Protein AF-A0A973PBR1-F1 (afdb_monomer_lite)

Foldseek 3Di:
DDWDAPDPQDIDDDDDDDPPDDVVVVLLVVLVVCVVPDDPPDDDAAFWFDDDPDPVCVVVRRVQRVLQRVQCVVPPPPDSHTGLVRNPLLSVLLVCLPPVVLVVLLCLQCVLVVVVCVVPVDDLLVLLVLCVVVVNPLVSSCVVVVHDSVVSVVSVVVVCVSRVDDPVDDVSSVSNNSSSSSVVSHPPPPD

Structure (mmCIF, N/CA/C/O backbone):
data_AF-A0A973PBR1-F1
#
_entry.id   AF-A0A973PBR1-F1
#
loop_
_atom_site.group_PDB
_atom_site.id
_atom_site.type_symbol
_atom_site.label_atom_id
_atom_site.label_alt_id
_atom_site.label_comp_id
_atom_site.label_asym_id
_atom_site.label_entity_id
_atom_site.label_seq_id
_atom_site.pdbx_PDB_ins_code
_atom_site.Cartn_x
_atom_site.Cartn_y
_atom_site.Cartn_z
_atom_site.occupancy
_atom_site.B_iso_or_equiv
_atom_site.auth_seq_id
_atom_site.auth_comp_id
_atom_site.auth_asym_id
_atom_site.auth_atom_id
_atom_site.pdbx_PDB_model_num
ATOM 1 N N . ALA A 1 1 ? 12.100 0.716 -30.548 1.00 84.62 1 ALA A N 1
ATOM 2 C CA . ALA A 1 1 ? 11.356 -0.052 -29.530 1.00 84.62 1 ALA A CA 1
ATOM 3 C C . ALA A 1 1 ? 10.339 -0.935 -30.237 1.00 84.62 1 ALA A C 1
ATOM 5 O O . ALA A 1 1 ? 9.903 -0.556 -31.319 1.00 84.62 1 ALA A O 1
ATOM 6 N N . LEU A 1 2 ? 9.981 -2.077 -29.654 1.00 91.25 2 LEU A N 1
ATOM 7 C CA . LEU A 1 2 ? 8.801 -2.843 -30.059 1.00 91.25 2 LEU A CA 1
ATOM 8 C C . LEU A 1 2 ? 7.644 -2.432 -29.145 1.00 91.25 2 LEU A C 1
ATOM 10 O O . LEU A 1 2 ? 7.839 -2.326 -27.937 1.00 91.25 2 LEU A O 1
ATOM 14 N N . VAL A 1 3 ? 6.479 -2.143 -29.719 1.00 94.31 3 VAL A N 1
ATOM 15 C CA . VAL A 1 3 ? 5.319 -1.601 -28.998 1.00 94.31 3 VAL A CA 1
ATOM 16 C C . VAL A 1 3 ? 4.080 -2.397 -29.382 1.00 94.31 3 VAL A C 1
ATOM 18 O O . VAL A 1 3 ? 3.910 -2.726 -30.555 1.00 94.31 3 VAL A O 1
ATOM 21 N N . GLY A 1 4 ? 3.217 -2.692 -28.415 1.00 93.31 4 GLY A N 1
ATOM 22 C CA . GLY A 1 4 ? 1.945 -3.371 -28.654 1.00 93.31 4 GLY A CA 1
ATOM 23 C C . GLY A 1 4 ? 0.971 -3.182 -27.497 1.00 93.31 4 GLY A C 1
ATOM 24 O O . GLY A 1 4 ? 1.387 -2.857 -26.389 1.00 93.31 4 GLY A O 1
ATOM 25 N N . ALA A 1 5 ? -0.323 -3.370 -27.744 1.00 92.75 5 ALA A N 1
ATOM 26 C CA . ALA A 1 5 ? -1.314 -3.429 -26.672 1.00 92.75 5 ALA A CA 1
ATOM 27 C C . ALA A 1 5 ? -1.179 -4.764 -25.921 1.00 92.75 5 ALA A C 1
ATOM 29 O O . ALA A 1 5 ? -1.041 -5.810 -26.557 1.00 92.75 5 ALA A O 1
ATOM 30 N N . LEU A 1 6 ? -1.196 -4.720 -24.588 1.00 87.88 6 LEU A N 1
ATOM 31 C CA . LEU A 1 6 ? -1.243 -5.917 -23.737 1.00 87.88 6 LEU A CA 1
ATOM 32 C C . LEU A 1 6 ? -2.697 -6.269 -23.402 1.00 87.88 6 LEU A C 1
ATOM 34 O O . LEU A 1 6 ? -3.080 -7.435 -23.439 1.00 87.88 6 LEU A O 1
ATOM 38 N N . ASP A 1 7 ? -3.502 -5.240 -23.139 1.00 88.12 7 ASP A N 1
ATOM 39 C CA . ASP A 1 7 ? -4.940 -5.288 -22.879 1.00 88.12 7 ASP A CA 1
ATOM 40 C C . ASP A 1 7 ? -5.561 -3.905 -23.234 1.00 88.12 7 ASP A C 1
ATOM 42 O O . ASP A 1 7 ? -4.839 -3.044 -23.753 1.00 88.12 7 ASP A O 1
ATOM 46 N N . PRO A 1 8 ? -6.874 -3.662 -23.030 1.00 86.50 8 PRO A N 1
ATOM 47 C CA . PRO A 1 8 ? -7.510 -2.383 -23.373 1.00 86.50 8 PRO A CA 1
ATOM 48 C C . PRO A 1 8 ? -6.929 -1.148 -22.668 1.00 86.50 8 PRO A C 1
ATOM 50 O O . PRO A 1 8 ? -7.023 -0.049 -23.213 1.00 86.50 8 PRO A O 1
ATOM 53 N N . ASP A 1 9 ? -6.321 -1.324 -21.494 1.00 88.56 9 ASP A N 1
ATOM 54 C CA . ASP A 1 9 ? -5.832 -0.244 -20.635 1.00 88.56 9 ASP A CA 1
ATOM 55 C C . ASP A 1 9 ? -4.293 -0.174 -20.591 1.00 88.56 9 ASP A C 1
ATOM 57 O O . ASP A 1 9 ? -3.726 0.744 -19.987 1.00 88.56 9 ASP A O 1
ATOM 61 N N . ARG A 1 10 ? -3.588 -1.124 -21.227 1.00 91.38 10 ARG A N 1
ATOM 62 C CA . ARG A 1 10 ? -2.124 -1.246 -21.157 1.00 91.38 10 ARG A CA 1
ATOM 63 C C . ARG A 1 10 ? -1.448 -1.336 -22.517 1.00 91.38 10 ARG A C 1
ATOM 65 O O . ARG A 1 10 ? -1.770 -2.167 -23.366 1.00 91.38 10 ARG A O 1
ATOM 72 N N . ILE A 1 11 ? -0.386 -0.546 -22.662 1.00 93.69 11 ILE A N 1
ATOM 73 C CA . ILE A 1 11 ? 0.548 -0.605 -23.787 1.00 93.69 11 ILE A CA 1
ATOM 74 C C . ILE A 1 11 ? 1.891 -1.127 -23.279 1.00 93.69 11 ILE A C 1
ATOM 76 O O . ILE A 1 11 ? 2.490 -0.569 -22.361 1.00 93.69 11 ILE A O 1
ATOM 80 N N . GLY A 1 12 ? 2.376 -2.187 -23.910 1.00 94.75 12 GLY A N 1
ATOM 81 C CA . GLY A 1 12 ? 3.690 -2.762 -23.692 1.00 94.75 12 GLY A CA 1
ATOM 82 C C . GLY A 1 12 ? 4.741 -2.118 -24.589 1.00 94.75 12 GLY A C 1
ATOM 83 O O . GLY A 1 12 ? 4.525 -1.951 -25.790 1.00 94.75 12 GLY A O 1
ATOM 84 N N . VAL A 1 13 ? 5.903 -1.792 -24.017 1.00 95.31 13 VAL A N 1
ATOM 85 C CA . VAL A 1 13 ? 7.052 -1.233 -24.744 1.00 95.31 13 VAL A CA 1
ATOM 86 C C . VAL A 1 13 ? 8.307 -2.026 -24.395 1.00 95.31 13 VAL A C 1
ATOM 88 O O . VAL A 1 13 ? 8.780 -1.988 -23.264 1.00 95.31 13 VAL A O 1
ATOM 91 N N . LEU A 1 14 ? 8.888 -2.708 -25.381 1.00 94.38 14 LEU A N 1
ATOM 92 C CA . LEU A 1 14 ? 10.217 -3.304 -25.283 1.00 94.38 14 LEU A CA 1
ATOM 93 C C . LEU A 1 14 ? 11.246 -2.334 -25.871 1.00 94.38 14 LEU A C 1
ATOM 95 O O . LEU A 1 14 ? 11.318 -2.119 -27.089 1.00 94.38 14 LEU A O 1
ATOM 99 N N . LEU A 1 15 ? 12.047 -1.738 -24.992 1.00 92.12 15 LEU A N 1
ATOM 100 C CA . LEU A 1 15 ? 13.061 -0.759 -25.356 1.00 92.12 15 LEU A CA 1
ATOM 101 C C . LEU A 1 15 ? 14.450 -1.419 -25.389 1.00 92.12 15 LEU A C 1
ATOM 103 O O . LEU A 1 15 ? 14.938 -1.834 -24.340 1.00 92.12 15 LEU A O 1
ATOM 107 N N . PRO A 1 16 ? 15.114 -1.514 -26.557 1.00 90.62 16 PRO A N 1
ATOM 108 C CA . PRO A 1 16 ? 16.514 -1.910 -26.590 1.00 90.62 16 PRO A CA 1
ATOM 109 C C . PRO A 1 16 ? 17.371 -0.811 -25.955 1.00 90.62 16 PRO A C 1
ATOM 111 O O . PRO A 1 16 ? 17.224 0.367 -26.288 1.00 90.62 16 PRO A O 1
ATOM 114 N N . LEU A 1 17 ? 18.277 -1.201 -25.060 1.00 88.62 17 LEU A N 1
ATOM 115 C CA . LEU A 1 17 ? 19.221 -0.291 -24.422 1.00 88.62 17 LEU A CA 1
ATOM 116 C C . LEU A 1 17 ? 20.602 -0.438 -25.072 1.00 88.62 17 LEU A C 1
ATOM 118 O O . LEU A 1 17 ? 21.075 -1.563 -25.252 1.00 88.62 17 LEU A O 1
ATOM 122 N N . PRO A 1 18 ? 21.276 0.669 -25.428 1.00 81.88 18 PRO A N 1
ATOM 123 C CA . PRO A 1 18 ? 22.674 0.615 -25.825 1.00 81.88 18 PRO A CA 1
ATOM 124 C C . PRO A 1 18 ? 23.537 0.018 -24.696 1.00 81.88 18 PRO A C 1
ATOM 126 O O . PRO A 1 18 ? 23.293 0.337 -23.533 1.00 81.88 18 PRO A O 1
ATOM 129 N N . PRO A 1 19 ? 24.609 -0.742 -24.999 1.00 72.69 19 PRO A N 1
ATOM 130 C CA . PRO A 1 19 ? 25.426 -1.441 -23.992 1.00 72.69 19 PRO A CA 1
ATOM 131 C C . PRO A 1 19 ? 26.048 -0.549 -22.904 1.00 72.69 19 PRO A C 1
ATOM 133 O O . PRO A 1 19 ? 26.534 -1.045 -21.895 1.00 72.69 19 PRO A O 1
ATOM 136 N N . ARG A 1 20 ? 26.097 0.769 -23.130 1.00 72.50 20 ARG A N 1
ATOM 137 C CA . ARG A 1 20 ? 26.706 1.764 -22.232 1.00 72.50 20 ARG A CA 1
ATOM 138 C C . ARG A 1 20 ? 25.689 2.707 -21.591 1.00 72.50 20 ARG A C 1
ATOM 140 O O . ARG A 1 20 ? 26.078 3.614 -20.860 1.00 72.50 20 ARG A O 1
ATOM 147 N N . THR A 1 21 ? 24.406 2.533 -21.885 1.00 75.44 21 THR A N 1
ATOM 148 C CA . THR A 1 21 ? 23.340 3.391 -21.377 1.00 75.44 21 THR A CA 1
ATOM 149 C C . THR A 1 21 ? 22.600 2.637 -20.287 1.00 75.44 21 THR A C 1
ATOM 151 O O . THR A 1 21 ? 21.979 1.609 -20.545 1.00 75.44 21 THR A O 1
ATOM 154 N N . GLY A 1 22 ? 22.656 3.154 -19.059 1.00 81.81 22 GLY A N 1
ATOM 155 C CA . GLY A 1 22 ? 21.795 2.660 -17.989 1.00 81.81 22 GLY A CA 1
ATOM 156 C C . GLY A 1 22 ? 20.319 2.821 -18.363 1.00 81.81 22 GLY A C 1
ATOM 157 O O . GLY A 1 22 ? 19.956 3.702 -19.142 1.00 81.81 22 GLY A O 1
ATOM 158 N N . ALA A 1 23 ? 19.447 1.989 -17.797 1.00 88.12 23 ALA A N 1
ATOM 159 C CA . ALA A 1 23 ? 18.014 2.072 -18.077 1.00 88.12 23 ALA A CA 1
ATOM 160 C C . ALA A 1 23 ? 17.396 3.413 -17.662 1.00 88.12 23 ALA A C 1
ATOM 162 O O . ALA A 1 23 ? 16.472 3.887 -18.313 1.00 88.12 23 ALA A O 1
ATOM 163 N N . GLU A 1 24 ? 17.911 4.041 -16.604 1.00 90.31 24 GLU A N 1
ATOM 164 C CA . GLU A 1 24 ? 17.314 5.244 -16.018 1.00 90.31 24 GLU A CA 1
ATOM 165 C C . GLU A 1 24 ? 17.255 6.431 -16.995 1.00 90.31 24 GLU A C 1
ATOM 167 O O . GLU A 1 24 ? 16.150 6.926 -17.209 1.00 90.31 24 GLU A O 1
ATOM 172 N N . PRO A 1 25 ? 18.347 6.860 -17.669 1.00 91.62 25 PRO A N 1
ATOM 173 C CA . PRO A 1 25 ? 18.263 7.901 -18.697 1.00 91.62 25 PRO A CA 1
ATOM 174 C C . PRO A 1 25 ? 17.260 7.596 -19.814 1.00 91.62 25 PRO A C 1
ATOM 176 O O . PRO A 1 25 ? 16.535 8.487 -20.251 1.00 91.62 25 PRO A O 1
ATOM 179 N N . ALA A 1 26 ? 17.198 6.341 -20.267 1.00 92.00 26 ALA A N 1
ATOM 180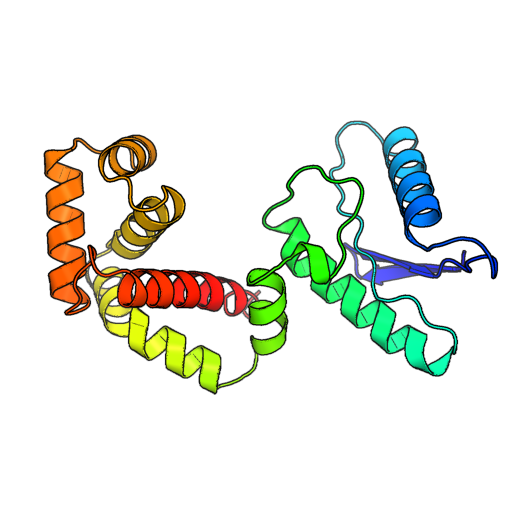 C CA . ALA A 1 26 ? 16.304 5.934 -21.346 1.00 92.00 26 ALA A CA 1
ATOM 181 C C . ALA A 1 26 ? 14.827 5.974 -20.914 1.00 92.00 26 ALA A C 1
ATOM 183 O O . ALA A 1 26 ? 13.976 6.457 -21.659 1.00 92.00 26 ALA A O 1
ATOM 184 N N . LEU A 1 27 ? 14.531 5.519 -19.693 1.00 93.06 27 LEU A N 1
ATOM 185 C CA . LEU A 1 27 ? 13.195 5.572 -19.100 1.00 93.06 27 LEU A CA 1
ATOM 186 C C . LEU A 1 27 ? 12.754 7.010 -18.810 1.00 93.06 27 LEU A C 1
ATOM 188 O O . LEU A 1 27 ? 11.609 7.354 -19.091 1.00 93.06 27 LEU A O 1
ATOM 192 N N . THR A 1 28 ? 13.651 7.861 -18.302 1.00 92.44 28 THR A N 1
ATOM 193 C CA . THR A 1 28 ? 13.372 9.289 -18.084 1.00 92.44 28 THR A CA 1
ATOM 194 C C . THR A 1 28 ? 13.032 9.982 -19.399 1.00 92.44 28 THR A C 1
ATOM 196 O O . THR A 1 28 ? 11.980 10.611 -19.499 1.00 92.44 28 THR A O 1
ATOM 199 N N . ALA A 1 29 ? 13.862 9.803 -20.431 1.00 91.75 29 ALA A N 1
ATOM 200 C CA . ALA A 1 29 ? 13.625 10.400 -21.742 1.00 91.75 29 ALA A CA 1
ATOM 201 C C . ALA A 1 29 ? 12.309 9.909 -22.371 1.00 91.75 29 ALA A C 1
ATOM 203 O O . ALA A 1 29 ? 11.559 10.704 -22.938 1.00 91.75 29 ALA A O 1
ATOM 204 N N . LEU A 1 30 ? 11.990 8.615 -22.232 1.00 91.81 30 LEU A N 1
ATOM 205 C CA . LEU A 1 30 ? 10.710 8.064 -22.680 1.00 91.81 30 LEU A CA 1
ATOM 206 C C . LEU A 1 30 ? 9.531 8.694 -21.925 1.00 91.81 30 LEU A C 1
ATOM 208 O O . LEU A 1 30 ? 8.566 9.122 -22.553 1.00 91.81 30 LEU A O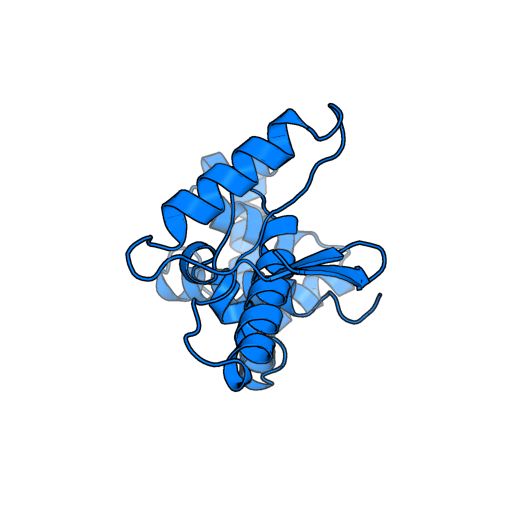 1
ATOM 212 N N . ALA A 1 31 ? 9.606 8.778 -20.595 1.00 91.81 31 ALA A N 1
ATOM 213 C CA . ALA A 1 31 ? 8.553 9.360 -19.768 1.00 91.81 31 ALA A CA 1
ATOM 214 C C . ALA A 1 31 ? 8.279 10.827 -20.130 1.00 91.81 31 ALA A C 1
ATOM 216 O O . ALA A 1 31 ? 7.124 11.232 -20.262 1.00 91.81 31 A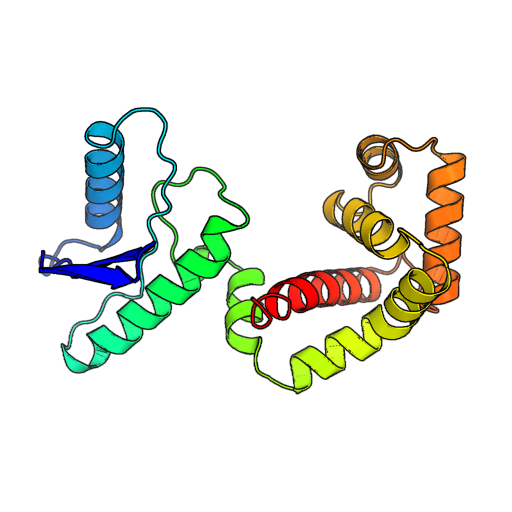LA A O 1
ATOM 217 N N . GLU A 1 32 ? 9.332 11.626 -20.306 1.00 90.38 32 GLU A N 1
ATOM 218 C CA . GLU A 1 32 ? 9.236 13.036 -20.695 1.00 90.38 32 GLU A CA 1
ATOM 219 C C . GLU A 1 32 ? 8.682 13.199 -22.114 1.00 90.38 32 GLU A C 1
ATOM 221 O O . GLU A 1 32 ? 7.766 13.996 -22.338 1.00 90.38 32 GLU A O 1
ATOM 226 N N . GLY A 1 33 ? 9.166 12.392 -23.063 1.00 90.81 33 GLY A N 1
ATOM 227 C CA . GLY A 1 33 ? 8.642 12.354 -24.428 1.00 90.81 33 GLY A CA 1
ATOM 228 C C . GLY A 1 33 ? 7.146 12.036 -24.465 1.00 90.81 33 GLY A C 1
ATOM 229 O O . GLY A 1 33 ? 6.376 12.754 -25.098 1.00 90.81 33 GLY A O 1
ATOM 230 N N . LEU A 1 34 ? 6.701 11.026 -23.712 1.00 89.31 34 LEU A N 1
ATOM 231 C CA . LEU A 1 34 ? 5.282 10.674 -23.623 1.00 89.31 34 LEU A CA 1
ATOM 232 C C . LEU A 1 34 ? 4.456 11.790 -22.976 1.00 89.31 34 LEU A C 1
ATOM 234 O O . LEU A 1 34 ? 3.402 12.144 -23.493 1.00 89.31 34 LEU A O 1
ATOM 238 N N . ARG A 1 35 ? 4.940 12.400 -21.888 1.00 86.19 35 ARG A N 1
ATOM 239 C CA . ARG A 1 35 ? 4.241 13.507 -21.210 1.00 86.19 35 ARG A CA 1
ATOM 240 C C . ARG A 1 35 ? 4.053 14.735 -22.099 1.00 86.19 35 ARG A C 1
ATOM 242 O O . ARG A 1 35 ? 3.050 15.425 -21.955 1.00 86.19 35 ARG A O 1
ATOM 249 N N . THR A 1 36 ? 5.010 15.030 -22.978 1.00 85.38 36 THR A N 1
ATOM 250 C CA . THR A 1 36 ? 4.918 16.180 -23.894 1.00 85.38 36 THR A CA 1
ATOM 251 C C . THR A 1 36 ? 3.997 15.920 -25.083 1.00 85.38 36 THR A C 1
ATOM 253 O O . THR A 1 36 ? 3.348 16.852 -25.555 1.00 85.38 36 THR A O 1
ATOM 256 N N . GLN A 1 37 ? 3.922 14.674 -25.560 1.00 82.50 37 GLN A N 1
ATOM 257 C CA . GLN A 1 37 ? 3.111 14.298 -26.722 1.00 82.50 37 GLN A CA 1
ATOM 258 C C . GLN A 1 37 ? 1.660 13.949 -26.374 1.00 82.50 37 GLN A C 1
ATOM 260 O O . GLN A 1 37 ? 0.771 14.147 -27.205 1.00 82.50 37 GLN A O 1
ATOM 265 N N . TRP A 1 38 ? 1.397 13.427 -25.174 1.00 80.56 38 TRP A N 1
ATOM 266 C CA . TRP A 1 38 ? 0.047 13.036 -24.781 1.00 80.56 38 TRP A CA 1
ATOM 267 C C . TRP A 1 38 ? -0.817 14.257 -24.452 1.00 80.56 38 TRP A C 1
ATOM 269 O O . TRP A 1 38 ? -0.370 15.197 -23.791 1.00 80.56 38 TRP A O 1
ATOM 279 N N . GLN A 1 39 ? -2.073 14.255 -24.916 1.00 68.31 39 GLN A N 1
ATOM 280 C CA . GLN A 1 39 ? -2.986 15.376 -24.690 1.00 68.31 39 GLN A CA 1
ATOM 281 C C . GLN A 1 39 ? -3.145 15.682 -23.197 1.00 68.31 39 GLN A C 1
ATOM 283 O O . GLN A 1 39 ? -3.274 14.780 -22.364 1.00 68.31 39 GLN A O 1
ATOM 288 N N . ARG A 1 40 ? -3.205 16.979 -22.871 1.00 64.75 40 ARG A N 1
ATOM 289 C CA . ARG A 1 40 ? -3.549 17.462 -21.530 1.00 64.75 40 ARG A CA 1
ATOM 290 C C . ARG A 1 40 ? -4.875 16.828 -21.094 1.00 64.75 40 ARG A C 1
ATOM 292 O O . ARG A 1 40 ? -5.907 17.121 -21.685 1.00 64.75 40 ARG A O 1
ATOM 299 N N . GLY A 1 41 ? -4.835 15.987 -20.060 1.00 63.06 41 GLY A N 1
ATOM 300 C CA . GLY A 1 41 ? -6.030 15.414 -19.427 1.00 63.06 41 GLY A CA 1
ATOM 301 C C . GLY A 1 41 ? -6.063 13.888 -19.321 1.00 63.06 41 GLY A C 1
ATOM 302 O O . GLY A 1 41 ? -6.840 13.380 -18.518 1.00 63.06 41 GLY A O 1
ATOM 303 N N . VAL A 1 42 ? -5.214 13.152 -20.046 1.00 72.88 42 VAL A N 1
ATOM 304 C CA . VAL A 1 42 ? -5.111 11.690 -19.881 1.00 72.88 42 VAL A CA 1
ATOM 305 C C . VAL A 1 42 ? -3.961 11.370 -18.931 1.00 72.88 42 VAL A C 1
ATOM 307 O O . VAL A 1 42 ? -2.793 11.582 -19.253 1.00 72.88 42 VAL A O 1
ATOM 310 N N . ALA A 1 43 ? -4.296 10.886 -17.736 1.00 81.44 43 ALA A N 1
ATOM 311 C CA . ALA A 1 43 ? -3.308 10.425 -16.771 1.00 81.44 43 ALA A CA 1
ATOM 312 C C . ALA A 1 43 ? -2.839 9.014 -17.142 1.00 81.44 43 ALA A C 1
ATOM 314 O O . ALA A 1 43 ? -3.658 8.122 -17.348 1.00 81.44 43 ALA A O 1
ATOM 315 N N . PHE A 1 44 ? -1.525 8.808 -17.189 1.00 88.81 44 PHE A N 1
ATOM 316 C CA . PHE A 1 44 ? -0.923 7.492 -17.374 1.00 88.81 44 PHE A CA 1
ATOM 317 C C . PHE A 1 44 ? 0.154 7.239 -16.320 1.00 88.81 44 PHE A C 1
ATOM 319 O O . PHE A 1 44 ? 0.723 8.168 -15.739 1.00 88.81 44 PHE A O 1
ATOM 326 N N . VAL A 1 45 ? 0.448 5.962 -16.104 1.00 92.25 45 VAL A N 1
ATOM 327 C CA . VAL A 1 45 ? 1.579 5.496 -15.305 1.00 92.25 45 VAL A CA 1
ATOM 328 C C . VAL A 1 45 ? 2.525 4.751 -16.231 1.00 92.25 45 VAL A C 1
ATOM 330 O O . VAL A 1 45 ? 2.100 3.864 -16.965 1.00 92.25 45 VAL A O 1
ATOM 333 N N . LEU A 1 46 ? 3.809 5.103 -16.192 1.00 94.94 46 LEU A N 1
ATOM 334 C CA . LEU A 1 46 ? 4.855 4.331 -16.851 1.00 94.94 46 LEU A CA 1
ATOM 335 C C . LEU A 1 46 ? 5.493 3.400 -15.820 1.00 94.94 46 LEU A C 1
ATOM 337 O O . LEU A 1 46 ? 6.051 3.869 -14.829 1.00 94.94 46 LEU A O 1
ATOM 341 N N . ALA A 1 47 ? 5.411 2.096 -16.046 1.00 95.62 47 ALA A N 1
ATOM 342 C CA . ALA A 1 47 ? 6.034 1.084 -15.207 1.00 95.62 47 ALA A CA 1
ATOM 343 C C . ALA A 1 47 ? 7.103 0.332 -16.000 1.00 95.62 47 ALA A C 1
ATOM 345 O O . ALA A 1 47 ? 6.917 0.041 -17.181 1.00 95.62 47 ALA A O 1
ATOM 346 N N . ALA A 1 48 ? 8.225 0.034 -15.355 1.00 95.88 48 ALA A N 1
ATOM 347 C CA . ALA A 1 48 ? 9.356 -0.641 -15.966 1.00 95.88 48 ALA A CA 1
ATOM 348 C C . ALA A 1 48 ? 9.782 -1.843 -15.123 1.00 95.88 48 ALA A C 1
ATOM 350 O O . ALA A 1 48 ? 9.936 -1.742 -13.904 1.00 95.88 48 ALA A O 1
ATOM 351 N N . GLY A 1 49 ? 9.991 -2.968 -15.802 1.00 94.19 49 GLY A N 1
ATOM 352 C CA . GLY A 1 49 ? 10.605 -4.153 -15.226 1.00 94.19 49 GLY A CA 1
ATOM 353 C C . GLY A 1 49 ? 12.129 -4.091 -15.273 1.00 94.19 49 GLY A C 1
ATOM 354 O O . GLY A 1 49 ? 12.731 -3.157 -15.814 1.00 94.19 49 GLY A O 1
ATOM 355 N N . SER A 1 50 ? 12.755 -5.121 -14.713 1.00 92.56 50 SER A N 1
ATOM 356 C CA . SER A 1 50 ? 14.206 -5.282 -14.689 1.00 92.56 50 SER A CA 1
ATOM 357 C C . SER A 1 50 ? 14.833 -5.291 -16.088 1.00 92.56 50 SER A C 1
ATOM 359 O O . SER A 1 50 ? 14.265 -5.822 -17.046 1.00 92.56 50 SER A O 1
ATOM 361 N N . VAL A 1 51 ? 16.045 -4.739 -16.199 1.00 93.56 51 VAL A N 1
ATOM 362 C CA . VAL A 1 51 ? 16.867 -4.857 -17.412 1.00 93.56 51 VAL A CA 1
ATOM 363 C C . VAL A 1 51 ? 17.257 -6.315 -17.607 1.00 93.56 51 VAL A C 1
ATOM 365 O O . VAL A 1 51 ? 17.652 -6.986 -16.656 1.00 93.56 51 VAL A O 1
ATOM 368 N N . VAL A 1 52 ? 17.155 -6.792 -18.844 1.00 93.38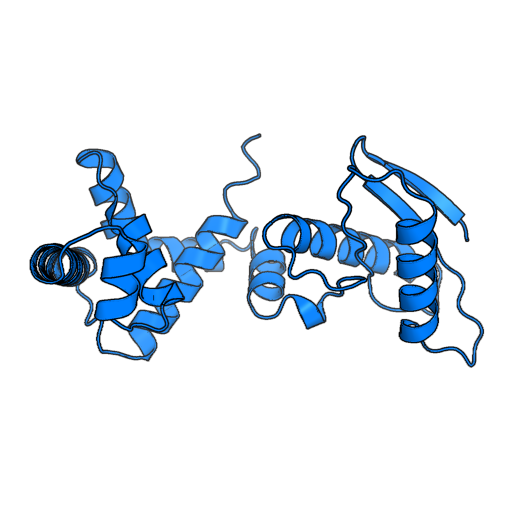 52 VAL A N 1
ATOM 369 C CA . VAL A 1 52 ? 17.484 -8.169 -19.210 1.00 93.38 52 VAL A CA 1
ATOM 370 C C . VAL A 1 52 ? 18.428 -8.200 -20.405 1.00 93.38 52 VAL A C 1
ATOM 372 O O . VAL A 1 52 ? 18.293 -7.405 -21.332 1.00 93.38 52 VAL A O 1
ATOM 375 N N . GLU A 1 53 ? 19.371 -9.140 -20.391 1.00 92.25 53 GLU A N 1
ATOM 376 C CA . GLU A 1 53 ? 20.372 -9.323 -21.457 1.00 92.25 53 GLU A CA 1
ATOM 377 C C . GLU A 1 53 ? 19.993 -10.444 -22.439 1.00 92.25 53 GLU A C 1
ATOM 379 O O . GLU A 1 53 ? 20.663 -10.664 -23.446 1.00 92.25 53 GLU A O 1
ATOM 384 N N . SER A 1 54 ? 18.901 -11.161 -22.162 1.00 91.69 54 SER A N 1
ATOM 385 C CA . SER A 1 54 ? 18.445 -12.314 -22.933 1.00 91.69 54 SER A CA 1
ATOM 386 C C . SER A 1 54 ? 16.962 -12.207 -23.257 1.00 91.69 54 SER A C 1
ATOM 388 O O . SER A 1 54 ? 16.137 -11.852 -22.414 1.00 91.69 54 SER A O 1
ATOM 390 N N . ILE A 1 55 ? 16.600 -12.609 -24.478 1.00 91.25 55 ILE A N 1
ATOM 391 C CA . ILE A 1 55 ? 15.204 -12.651 -24.929 1.00 91.25 55 ILE A CA 1
ATOM 392 C C . ILE A 1 55 ? 14.331 -13.573 -24.063 1.00 91.25 55 ILE A C 1
ATOM 394 O O . ILE A 1 55 ? 13.132 -13.348 -23.930 1.00 91.25 55 ILE A O 1
ATOM 398 N N . LYS A 1 56 ? 14.935 -14.586 -23.427 1.00 94.31 56 LYS A N 1
ATOM 399 C CA . LYS A 1 56 ? 14.236 -15.532 -22.543 1.00 94.31 56 LYS A CA 1
ATOM 400 C C . LYS A 1 56 ? 13.679 -14.851 -21.290 1.00 94.31 56 LYS A C 1
ATOM 402 O O . LYS A 1 56 ? 12.643 -15.267 -20.780 1.00 94.31 56 LYS A O 1
ATOM 407 N N . ASP A 1 57 ? 14.331 -13.782 -20.838 1.00 94.19 57 ASP A N 1
ATOM 408 C CA . ASP A 1 57 ? 13.964 -13.056 -19.622 1.00 94.19 57 ASP A CA 1
ATOM 409 C C . ASP A 1 57 ? 13.013 -11.881 -19.898 1.00 94.19 57 ASP A C 1
ATOM 411 O O . ASP A 1 57 ? 12.447 -11.310 -18.966 1.00 94.19 57 ASP A O 1
ATOM 415 N N . VAL A 1 58 ? 12.761 -11.549 -21.172 1.00 93.00 58 VAL A N 1
ATOM 416 C CA . VAL A 1 58 ? 11.843 -10.465 -21.567 1.00 93.00 58 VAL A CA 1
ATOM 417 C C . VAL A 1 58 ? 10.454 -10.682 -20.980 1.00 93.00 58 VAL A C 1
ATOM 419 O O . VAL A 1 58 ? 9.887 -9.756 -20.410 1.00 93.00 58 VAL A O 1
ATOM 422 N N . ARG A 1 59 ? 9.926 -11.913 -21.034 1.00 92.38 59 ARG A N 1
ATOM 423 C CA . ARG A 1 59 ? 8.618 -12.230 -20.441 1.00 92.38 59 ARG A CA 1
ATOM 424 C C . ARG A 1 59 ? 8.586 -11.921 -18.943 1.00 92.38 59 ARG A C 1
ATOM 426 O O . ARG A 1 59 ? 7.607 -11.368 -18.460 1.00 92.38 59 ARG A O 1
ATOM 433 N N . ARG A 1 60 ? 9.651 -12.261 -18.209 1.00 91.69 60 ARG A N 1
ATOM 434 C CA . ARG A 1 60 ? 9.758 -11.975 -16.772 1.00 91.69 60 ARG A CA 1
ATOM 435 C C . ARG A 1 60 ? 9.783 -10.467 -16.511 1.00 91.69 60 ARG A C 1
ATOM 437 O O . ARG A 1 60 ? 9.067 -10.011 -15.630 1.00 91.69 60 ARG A O 1
ATOM 444 N N . SER A 1 61 ? 10.566 -9.713 -17.282 1.00 93.62 61 SER A N 1
ATOM 445 C CA . SER A 1 61 ? 10.631 -8.249 -17.171 1.00 93.62 61 SER A CA 1
ATOM 446 C C . SER A 1 61 ? 9.279 -7.586 -17.471 1.00 93.62 61 SER A C 1
ATOM 448 O O . SER A 1 61 ? 8.859 -6.690 -16.745 1.00 93.62 61 SER A O 1
ATOM 450 N N . PHE A 1 62 ? 8.538 -8.077 -18.469 1.00 93.06 62 PHE A N 1
ATOM 451 C CA . PHE A 1 62 ? 7.181 -7.600 -18.759 1.00 93.06 62 PHE A CA 1
ATOM 452 C C . PHE A 1 62 ? 6.201 -7.868 -17.617 1.00 93.06 62 PHE A C 1
ATOM 454 O O . PHE A 1 62 ? 5.515 -6.946 -17.186 1.00 93.06 62 PHE A O 1
ATOM 461 N N . LEU A 1 63 ? 6.183 -9.092 -17.078 1.00 90.06 63 LEU A N 1
ATOM 462 C CA . LEU A 1 63 ? 5.339 -9.421 -15.925 1.00 90.06 63 LEU A CA 1
ATOM 463 C C . LEU A 1 63 ? 5.675 -8.546 -14.709 1.00 90.06 63 LEU A C 1
ATOM 465 O O . LEU A 1 63 ? 4.774 -8.106 -14.002 1.00 90.06 63 LEU A O 1
ATOM 469 N N . GLU A 1 64 ? 6.956 -8.250 -14.480 1.00 90.62 64 GLU A N 1
ATOM 470 C CA . GLU A 1 64 ? 7.379 -7.314 -13.435 1.00 90.62 64 GLU A CA 1
ATOM 471 C C . GLU A 1 64 ? 6.867 -5.889 -13.707 1.00 90.62 64 GLU A C 1
ATOM 473 O O . GLU A 1 64 ? 6.341 -5.248 -12.802 1.00 90.62 64 GLU A O 1
ATOM 478 N N . ALA A 1 65 ? 6.957 -5.394 -14.946 1.00 94.25 65 ALA A N 1
ATOM 479 C CA . ALA A 1 65 ? 6.430 -4.080 -15.321 1.00 94.25 65 ALA A CA 1
ATOM 480 C C . ALA A 1 65 ? 4.907 -3.984 -15.116 1.00 94.25 65 ALA A C 1
ATOM 482 O O . ALA A 1 65 ? 4.416 -2.978 -14.606 1.00 94.25 65 ALA A O 1
ATOM 483 N N . GLU A 1 66 ? 4.163 -5.035 -15.462 1.00 91.56 66 GLU A N 1
ATOM 484 C CA . GLU A 1 66 ? 2.717 -5.127 -15.236 1.00 91.56 66 GLU A CA 1
ATOM 485 C C . GLU A 1 66 ? 2.371 -5.086 -13.743 1.00 91.56 66 GLU A C 1
ATOM 487 O O . GLU A 1 66 ? 1.545 -4.275 -13.322 1.00 91.56 66 GLU A O 1
ATOM 492 N N . GLN A 1 67 ? 3.069 -5.880 -12.926 1.00 87.19 67 GLN A N 1
ATOM 493 C CA . GLN A 1 67 ? 2.930 -5.857 -11.466 1.00 87.19 67 GLN A CA 1
ATOM 494 C C . GLN A 1 67 ? 3.234 -4.470 -10.894 1.00 87.19 67 GLN A C 1
ATOM 496 O O . GLN A 1 67 ? 2.553 -3.984 -9.988 1.00 87.19 67 GLN A O 1
ATOM 501 N N . VAL A 1 68 ? 4.258 -3.805 -11.433 1.00 93.00 68 VAL A N 1
ATOM 502 C CA . VAL A 1 68 ? 4.623 -2.462 -10.999 1.00 93.00 68 VAL A CA 1
ATOM 503 C C . VAL A 1 68 ? 3.533 -1.451 -11.348 1.00 93.00 68 VAL A C 1
ATOM 505 O O . VAL A 1 68 ? 3.180 -0.623 -10.503 1.00 93.00 68 VAL A O 1
ATOM 508 N N . ALA A 1 69 ? 2.963 -1.541 -12.553 1.00 92.38 69 ALA A N 1
ATOM 509 C CA . ALA A 1 69 ? 1.839 -0.711 -12.968 1.00 92.38 69 ALA A CA 1
ATOM 510 C C . ALA A 1 69 ? 0.644 -0.903 -12.024 1.00 92.38 69 ALA A C 1
ATOM 512 O O . ALA A 1 69 ? 0.120 0.078 -11.499 1.00 92.38 69 ALA A O 1
ATOM 513 N N . ASP A 1 70 ? 0.278 -2.152 -11.723 1.00 87.62 70 ASP A N 1
ATOM 514 C CA . ASP A 1 70 ? -0.867 -2.499 -10.872 1.00 87.62 70 ASP A CA 1
ATOM 515 C C . ASP A 1 70 ? -0.843 -1.867 -9.479 1.00 87.62 70 ASP A C 1
ATOM 517 O O . ASP A 1 70 ? -1.895 -1.545 -8.902 1.00 87.62 70 ASP A O 1
ATOM 521 N N . VAL A 1 71 ? 0.355 -1.687 -8.927 1.00 88.62 71 VAL A N 1
ATOM 522 C CA . VAL A 1 71 ? 0.557 -0.999 -7.651 1.00 88.62 71 VAL A CA 1
ATOM 523 C C . VAL A 1 71 ? 0.605 0.516 -7.855 1.00 88.62 71 VAL A C 1
ATOM 525 O O . VAL A 1 71 ? -0.073 1.250 -7.134 1.00 88.62 71 VAL A O 1
ATOM 528 N N . ALA A 1 72 ? 1.363 0.995 -8.842 1.00 91.19 72 ALA A N 1
ATOM 529 C CA . ALA A 1 72 ? 1.602 2.417 -9.068 1.00 91.19 72 ALA A CA 1
ATOM 530 C C . ALA A 1 72 ? 0.334 3.204 -9.448 1.00 91.19 72 ALA A C 1
ATOM 532 O O . ALA A 1 72 ? 0.162 4.332 -8.987 1.00 91.19 72 ALA A O 1
ATOM 533 N N . VAL A 1 73 ? -0.603 2.614 -10.205 1.00 89.38 73 VAL A N 1
ATOM 534 C CA . VAL A 1 73 ? -1.856 3.300 -10.595 1.00 89.38 73 VAL A CA 1
ATOM 535 C C . VAL A 1 73 ? -2.735 3.625 -9.377 1.00 89.38 73 VAL A C 1
ATOM 537 O O . VAL A 1 73 ? -3.555 4.539 -9.419 1.00 89.38 73 VAL A O 1
ATOM 540 N N . ARG A 1 74 ? -2.568 2.910 -8.257 1.00 83.06 74 ARG A N 1
ATOM 541 C CA . ARG A 1 74 ? -3.381 3.111 -7.043 1.00 83.06 74 ARG A CA 1
ATOM 542 C C . ARG A 1 74 ? -2.927 4.302 -6.212 1.00 83.06 74 ARG A C 1
ATOM 544 O O . ARG A 1 74 ? -3.739 4.898 -5.510 1.00 83.06 74 ARG A O 1
ATOM 551 N N . GLN A 1 75 ? -1.637 4.608 -6.249 1.00 80.00 75 GLN A N 1
ATOM 552 C CA . GLN A 1 75 ? -1.052 5.678 -5.455 1.00 80.00 75 GLN A CA 1
ATOM 553 C C . GLN A 1 75 ? 0.070 6.350 -6.246 1.00 80.00 75 GLN A C 1
ATOM 555 O O . GLN A 1 75 ? 1.243 6.211 -5.894 1.00 80.00 75 GLN A O 1
ATOM 560 N N . PRO A 1 76 ? -0.280 7.061 -7.330 1.00 83.69 76 PRO A N 1
ATOM 561 C CA . PRO A 1 76 ? 0.716 7.790 -8.081 1.00 83.69 76 PRO A CA 1
ATOM 562 C C . PRO A 1 76 ? 1.291 8.910 -7.207 1.00 83.69 76 PRO A C 1
ATOM 564 O O . PRO A 1 76 ? 0.551 9.688 -6.608 1.00 83.69 76 PRO A O 1
ATOM 567 N N . ASP A 1 77 ? 2.614 9.011 -7.156 1.00 85.44 77 ASP A N 1
ATOM 568 C CA . ASP A 1 77 ? 3.352 10.061 -6.442 1.00 85.44 77 ASP A CA 1
ATOM 569 C C . ASP A 1 77 ? 4.003 11.079 -7.397 1.00 85.44 77 ASP A C 1
ATOM 571 O O . ASP A 1 77 ? 4.826 11.899 -6.997 1.00 85.44 77 ASP A O 1
ATOM 575 N N . GLY A 1 78 ? 3.608 11.045 -8.674 1.00 85.81 78 GLY A N 1
ATOM 576 C CA . GLY A 1 78 ? 4.016 12.009 -9.700 1.00 85.81 78 GLY A CA 1
ATOM 577 C C . GLY A 1 78 ? 5.357 11.714 -10.376 1.00 85.81 78 GLY A C 1
ATOM 578 O O . GLY A 1 78 ? 5.728 12.416 -11.327 1.00 85.81 78 GLY A O 1
ATOM 579 N N . ARG A 1 79 ? 6.074 10.663 -9.960 1.00 91.50 79 ARG A N 1
ATOM 580 C CA . ARG A 1 79 ? 7.344 10.285 -10.593 1.00 91.50 79 ARG A CA 1
ATOM 581 C C . ARG A 1 79 ? 7.183 9.975 -12.093 1.00 91.50 79 ARG A C 1
ATOM 583 O O . ARG A 1 79 ? 6.097 9.583 -12.529 1.00 91.50 79 ARG A O 1
ATOM 590 N N . PRO A 1 80 ? 8.241 10.166 -12.903 1.00 92.06 80 PRO A N 1
ATOM 591 C CA . PRO A 1 80 ? 8.200 9.918 -14.347 1.00 92.06 80 PRO A CA 1
ATOM 592 C C . PRO A 1 80 ? 7.885 8.466 -14.709 1.00 92.06 80 PRO A C 1
ATOM 594 O O . PRO A 1 80 ? 7.154 8.226 -15.665 1.00 92.06 80 PRO A O 1
ATOM 597 N N . TYR A 1 81 ? 8.397 7.519 -13.929 1.00 94.19 81 TYR A N 1
ATOM 598 C CA . TYR A 1 81 ? 8.164 6.091 -14.094 1.00 94.19 81 TYR A CA 1
ATOM 599 C C . TYR A 1 81 ? 8.352 5.363 -12.760 1.00 94.19 81 TYR A C 1
ATOM 601 O O . TYR A 1 81 ? 8.997 5.889 -11.854 1.00 94.19 81 TYR A O 1
ATOM 609 N N . TYR A 1 82 ? 7.817 4.150 -12.657 1.00 94.94 82 TYR A N 1
ATOM 610 C CA . TYR A 1 82 ? 7.898 3.286 -11.481 1.00 94.94 82 TYR A CA 1
ATOM 611 C C . TYR A 1 82 ? 8.641 2.002 -11.837 1.00 94.94 82 TYR A C 1
ATOM 613 O O . TYR A 1 82 ? 8.461 1.452 -12.922 1.00 94.94 82 TYR A O 1
ATOM 621 N N . ARG A 1 83 ? 9.446 1.501 -10.906 1.00 93.12 83 ARG A N 1
ATOM 622 C CA . ARG A 1 83 ? 10.078 0.178 -10.937 1.00 93.12 83 ARG A CA 1
ATOM 623 C C . ARG A 1 83 ? 9.719 -0.594 -9.678 1.00 93.12 83 ARG A C 1
ATOM 625 O O . ARG A 1 83 ? 9.245 -0.022 -8.701 1.00 93.12 83 ARG A O 1
ATOM 632 N N . LEU A 1 84 ? 10.016 -1.887 -9.641 1.00 88.12 84 LEU A N 1
ATOM 633 C CA . LEU A 1 84 ? 9.738 -2.697 -8.455 1.00 88.12 84 LEU A CA 1
ATOM 634 C C . LEU A 1 84 ? 10.370 -2.141 -7.155 1.00 88.12 84 LEU A C 1
ATOM 636 O O . LEU A 1 84 ? 9.651 -2.056 -6.155 1.00 88.12 84 LEU A O 1
ATOM 640 N N . PRO A 1 85 ? 11.635 -1.658 -7.141 1.00 87.50 85 PRO A N 1
ATOM 641 C CA . PRO A 1 85 ? 12.230 -1.047 -5.945 1.00 87.50 85 PRO A CA 1
ATOM 642 C C . PRO A 1 85 ? 11.497 0.205 -5.440 1.00 87.50 85 PRO A C 1
ATOM 644 O O . PRO A 1 85 ? 11.583 0.544 -4.259 1.00 87.50 85 PRO A O 1
ATOM 647 N N . ASP A 1 86 ? 10.745 0.875 -6.312 1.00 90.25 86 ASP A N 1
ATOM 648 C CA . ASP A 1 86 ? 10.017 2.098 -5.985 1.00 90.25 86 ASP A CA 1
ATOM 649 C C . ASP A 1 86 ? 8.756 1.844 -5.156 1.00 90.25 86 ASP A C 1
ATOM 651 O O . ASP A 1 86 ? 8.276 2.737 -4.457 1.00 90.25 86 ASP A O 1
ATOM 655 N N . LEU A 1 87 ? 8.233 0.618 -5.204 1.00 86.81 87 LEU A N 1
ATOM 656 C CA . LEU A 1 87 ? 6.970 0.243 -4.570 1.00 86.81 87 LEU A CA 1
ATOM 657 C C . LEU A 1 87 ? 7.124 -0.194 -3.111 1.00 86.81 87 LEU A C 1
ATOM 659 O O . LEU A 1 87 ? 6.125 -0.332 -2.397 1.00 86.81 87 LEU A O 1
ATOM 663 N N . ARG A 1 88 ? 8.366 -0.391 -2.649 1.00 88.56 88 ARG A N 1
ATOM 664 C CA . ARG A 1 88 ? 8.700 -0.743 -1.260 1.00 88.56 88 ARG A CA 1
ATOM 665 C C . ARG A 1 88 ? 7.851 -1.929 -0.766 1.00 88.56 88 ARG A C 1
ATOM 667 O O . ARG A 1 88 ? 7.658 -2.905 -1.487 1.00 88.56 88 ARG A O 1
ATOM 674 N N . LEU A 1 89 ? 7.314 -1.842 0.453 1.00 90.25 89 LEU A N 1
ATOM 675 C CA . LEU A 1 89 ? 6.463 -2.869 1.055 1.00 90.25 89 LEU A CA 1
ATOM 676 C C . LEU A 1 89 ? 5.243 -3.223 0.189 1.00 90.25 89 LEU A C 1
ATOM 678 O O . LEU A 1 89 ? 4.876 -4.388 0.120 1.00 90.25 89 LEU A O 1
ATOM 682 N N . ARG A 1 90 ? 4.633 -2.258 -0.511 1.00 88.06 90 ARG A N 1
ATOM 683 C CA . ARG A 1 90 ? 3.474 -2.540 -1.376 1.00 88.06 90 ARG A CA 1
ATOM 684 C C . ARG A 1 90 ? 3.847 -3.445 -2.548 1.00 88.06 90 ARG A C 1
ATOM 686 O O . ARG A 1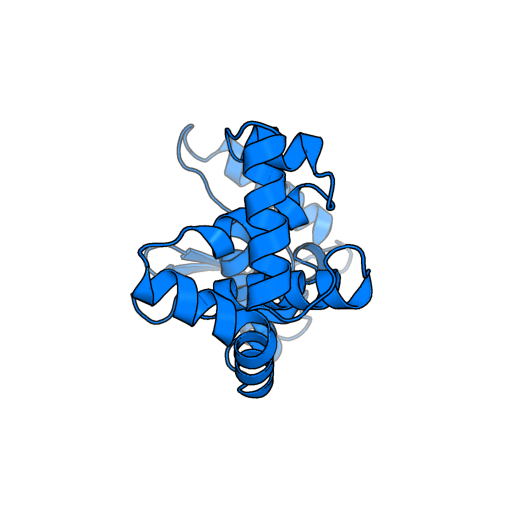 90 ? 3.065 -4.322 -2.895 1.00 88.06 90 ARG A O 1
ATOM 693 N N . GLY A 1 91 ? 5.047 -3.270 -3.105 1.00 86.00 91 GLY A N 1
ATOM 694 C CA . GLY A 1 91 ? 5.594 -4.175 -4.117 1.00 86.00 91 GLY A CA 1
ATOM 695 C C . GLY A 1 91 ? 5.738 -5.596 -3.576 1.00 86.00 91 GLY A C 1
ATOM 696 O O . GLY A 1 91 ? 5.239 -6.536 -4.184 1.00 86.00 91 GLY A O 1
ATOM 697 N N . LEU A 1 92 ? 6.326 -5.747 -2.383 1.00 89.06 92 LEU A N 1
ATOM 698 C CA . LEU A 1 92 ? 6.459 -7.052 -1.726 1.00 89.06 92 LEU A CA 1
ATOM 699 C C . LEU A 1 92 ? 5.097 -7.721 -1.472 1.00 89.06 92 LEU A C 1
ATOM 701 O O . LEU A 1 92 ? 4.909 -8.884 -1.813 1.00 89.06 92 LEU A O 1
ATOM 705 N N . LEU A 1 93 ? 4.131 -6.990 -0.913 1.00 91.75 93 LEU A N 1
ATOM 706 C CA . LEU A 1 93 ? 2.796 -7.525 -0.623 1.00 91.75 93 LEU A CA 1
ATOM 707 C C . LEU A 1 93 ? 2.006 -7.871 -1.889 1.00 91.75 93 LEU A C 1
ATOM 709 O O . LEU A 1 93 ? 1.184 -8.782 -1.868 1.00 91.75 93 LEU A O 1
ATOM 713 N N . HIS A 1 94 ? 2.254 -7.172 -2.997 1.00 85.44 94 HIS A N 1
ATOM 714 C CA . HIS A 1 94 ? 1.660 -7.507 -4.288 1.00 85.44 94 HIS A CA 1
ATOM 715 C C . HIS A 1 94 ? 2.231 -8.806 -4.875 1.00 85.44 94 HIS A C 1
ATOM 717 O O . HIS A 1 94 ? 1.481 -9.569 -5.481 1.00 85.44 94 HIS A O 1
ATOM 723 N N . LEU A 1 95 ? 3.528 -9.072 -4.678 1.00 85.00 95 LEU A N 1
ATOM 724 C CA . LEU A 1 95 ? 4.166 -10.335 -5.075 1.00 85.00 95 LEU A CA 1
ATOM 725 C C . LEU A 1 95 ? 3.674 -11.527 -4.244 1.00 85.00 95 LEU A C 1
ATOM 727 O O . LEU A 1 95 ? 3.661 -12.650 -4.732 1.00 85.00 95 LEU A O 1
ATOM 731 N N . LEU A 1 96 ? 3.273 -11.277 -2.997 1.00 90.75 96 LEU A N 1
ATOM 732 C CA . LEU A 1 96 ? 2.788 -12.285 -2.051 1.00 90.75 96 LEU A CA 1
ATOM 733 C C . LEU A 1 96 ? 1.255 -12.375 -1.987 1.00 90.75 96 LEU A C 1
ATOM 735 O O . LEU A 1 96 ? 0.729 -13.068 -1.123 1.00 90.75 96 LEU A O 1
ATOM 739 N N . ARG A 1 97 ? 0.525 -11.663 -2.853 1.00 87.75 97 ARG A N 1
ATOM 740 C CA . ARG A 1 97 ? -0.937 -11.519 -2.736 1.00 87.75 97 ARG A CA 1
ATOM 741 C C . ARG A 1 97 ? -1.700 -12.848 -2.826 1.00 87.75 97 ARG A C 1
ATOM 743 O O . ARG A 1 97 ? -2.731 -12.975 -2.183 1.00 87.75 97 ARG A O 1
ATOM 750 N N . ASP A 1 98 ? -1.161 -13.815 -3.566 1.00 88.50 98 ASP A N 1
ATOM 751 C CA . ASP A 1 98 ? -1.760 -15.144 -3.755 1.00 88.50 98 ASP A CA 1
ATOM 752 C C . ASP A 1 98 ? -1.203 -16.173 -2.746 1.00 88.50 98 ASP A C 1
ATOM 754 O O . ASP A 1 98 ? -1.556 -17.352 -2.770 1.00 88.50 98 ASP A O 1
ATOM 758 N N . ASP A 1 99 ? -0.304 -15.749 -1.849 1.00 94.69 99 ASP A N 1
ATOM 759 C CA . ASP A 1 99 ? 0.251 -16.601 -0.802 1.00 94.69 99 ASP A CA 1
ATOM 760 C C . ASP A 1 99 ? -0.743 -16.716 0.363 1.00 94.69 99 ASP A C 1
ATOM 762 O O . ASP A 1 99 ? -1.007 -15.752 1.090 1.00 94.69 99 ASP A O 1
ATOM 766 N N . ALA A 1 100 ? -1.249 -17.929 0.594 1.00 94.56 100 ALA A N 1
ATOM 767 C CA . ALA A 1 100 ? -2.198 -18.221 1.668 1.00 94.56 100 ALA A CA 1
ATOM 768 C C . ALA A 1 100 ? -1.693 -17.807 3.066 1.00 94.56 100 ALA A C 1
ATOM 770 O O . ALA A 1 100 ? -2.496 -17.515 3.956 1.00 94.56 100 ALA A O 1
ATOM 771 N N . ARG A 1 101 ? -0.370 -17.740 3.284 1.00 97.44 101 ARG A N 1
ATOM 772 C CA . ARG A 1 101 ? 0.208 -17.289 4.561 1.00 97.44 101 ARG A CA 1
ATOM 773 C C . ARG A 1 101 ? 0.013 -15.793 4.767 1.00 97.44 101 ARG A C 1
ATOM 775 O O . ARG A 1 101 ? -0.208 -15.375 5.902 1.00 97.44 101 ARG A O 1
ATOM 782 N N . LEU A 1 102 ? 0.060 -14.993 3.699 1.00 96.81 102 LEU A N 1
ATOM 783 C CA . LEU A 1 102 ? -0.220 -13.561 3.787 1.00 96.81 102 LEU A CA 1
ATOM 784 C C . LEU A 1 102 ? -1.700 -13.320 4.100 1.00 96.81 102 LEU A C 1
ATOM 786 O O . LEU A 1 102 ? -2.019 -12.471 4.932 1.00 96.81 102 LEU A O 1
ATOM 790 N N . GLN A 1 103 ? -2.591 -14.096 3.479 1.00 94.81 103 GLN A N 1
ATOM 791 C CA . GLN A 1 103 ? -4.019 -14.051 3.783 1.00 94.81 103 GLN A CA 1
ATOM 792 C C . GLN A 1 103 ? -4.291 -14.435 5.243 1.00 94.81 103 GLN A C 1
ATOM 794 O O . GLN A 1 103 ? -4.924 -13.668 5.966 1.00 94.81 103 GLN A O 1
ATOM 799 N N . THR A 1 104 ? -3.729 -15.557 5.703 1.00 97.31 104 THR A N 1
ATOM 800 C CA . THR A 1 104 ? -3.845 -16.018 7.100 1.00 97.31 104 THR A CA 1
ATOM 801 C C . THR A 1 104 ? -3.343 -14.961 8.085 1.00 97.31 104 THR A C 1
ATOM 803 O O . THR A 1 104 ? -3.966 -14.723 9.118 1.00 97.31 104 THR A O 1
ATOM 806 N N . PHE A 1 105 ? -2.227 -14.295 7.769 1.00 97.94 105 PHE A N 1
ATOM 807 C CA . PHE A 1 105 ? -1.710 -13.192 8.575 1.00 97.94 105 PHE A CA 1
ATOM 808 C C . PHE A 1 105 ? -2.717 -12.037 8.654 1.00 97.94 105 PHE A C 1
ATOM 810 O O . PHE A 1 105 ? -3.094 -11.634 9.749 1.00 97.94 105 PHE A O 1
ATOM 817 N N . ALA A 1 106 ? -3.211 -11.539 7.518 1.00 97.19 106 ALA A N 1
ATOM 818 C CA . ALA A 1 106 ? -4.161 -10.428 7.510 1.00 97.19 106 ALA A CA 1
ATOM 819 C C . ALA A 1 106 ? -5.477 -10.769 8.235 1.00 97.19 106 ALA A C 1
ATOM 821 O O . ALA A 1 106 ? -6.028 -9.923 8.939 1.00 97.19 106 ALA A O 1
ATOM 822 N N . GLU A 1 107 ? -5.965 -12.003 8.094 1.00 96.31 107 GLU A N 1
ATOM 823 C CA . GLU A 1 107 ? -7.150 -12.502 8.798 1.00 96.31 107 GLU A CA 1
ATOM 824 C C . GLU A 1 107 ? -6.934 -12.584 10.311 1.00 96.31 107 GLU A C 1
ATOM 826 O O . GLU A 1 107 ? -7.823 -12.195 11.067 1.00 96.31 107 GLU A O 1
ATOM 831 N N . ARG A 1 108 ? -5.756 -13.019 10.770 1.00 97.62 108 ARG A N 1
ATOM 832 C CA . ARG A 1 108 ? -5.422 -13.038 12.200 1.00 97.62 108 ARG A CA 1
ATOM 833 C C . ARG A 1 108 ? -5.408 -11.631 12.795 1.00 97.62 108 ARG A C 1
ATOM 835 O O . ARG A 1 108 ? -5.981 -11.419 13.857 1.00 97.62 108 ARG A O 1
ATOM 842 N N . GLU A 1 109 ? -4.768 -10.686 12.111 1.00 98.06 109 GLU A N 1
ATOM 843 C CA . GLU A 1 109 ? -4.581 -9.323 12.622 1.00 98.06 109 GLU A CA 1
ATOM 844 C C . GLU A 1 109 ? -5.856 -8.470 12.532 1.00 98.06 109 GLU A C 1
ATOM 846 O O . GLU A 1 109 ? -6.121 -7.656 13.410 1.00 98.06 109 GLU A O 1
ATOM 851 N N . LEU A 1 110 ? -6.655 -8.619 11.467 1.00 97.56 110 LEU A N 1
ATOM 852 C CA . LEU A 1 110 ? -7.804 -7.741 11.196 1.00 97.56 110 LEU A CA 1
ATOM 853 C C . LEU A 1 110 ? -9.162 -8.438 11.276 1.00 97.56 110 LEU A C 1
ATOM 855 O O . LEU A 1 110 ? -10.184 -7.753 11.256 1.00 97.56 110 LEU A O 1
ATOM 859 N N . GLY A 1 111 ? -9.211 -9.766 11.374 1.00 96.75 111 GLY A N 1
ATOM 860 C CA . GLY A 1 111 ? -10.449 -10.550 11.372 1.00 96.75 111 GLY A CA 1
ATOM 861 C C . GLY A 1 111 ? -11.503 -10.055 12.368 1.00 96.75 111 GLY A C 1
ATOM 862 O O . GLY A 1 111 ? -12.628 -9.774 11.941 1.00 96.75 111 GLY A O 1
ATOM 863 N N . PRO A 1 112 ? -11.166 -9.855 13.660 1.00 96.69 112 PRO A N 1
ATOM 864 C CA . PRO A 1 112 ? -12.109 -9.324 14.647 1.00 96.69 112 PRO A CA 1
ATOM 865 C C . PRO A 1 112 ? -12.685 -7.956 14.258 1.00 96.69 112 PRO A C 1
ATOM 867 O O . PRO A 1 112 ? -13.881 -7.701 14.426 1.00 96.69 112 PRO A O 1
ATOM 870 N N . LEU A 1 113 ? -11.849 -7.085 13.690 1.00 96.81 113 LEU A N 1
ATOM 871 C CA . LEU A 1 113 ? -12.240 -5.745 13.263 1.00 96.81 113 LEU A CA 1
ATOM 872 C C . LEU A 1 113 ? -13.133 -5.768 12.019 1.00 96.81 113 LEU A C 1
ATOM 874 O O . LEU A 1 113 ? -14.156 -5.084 11.984 1.00 96.81 113 LEU A O 1
ATOM 878 N N . LEU A 1 114 ? -12.792 -6.590 11.028 1.00 95.31 114 LEU A N 1
ATOM 879 C CA . LEU A 1 114 ? -13.586 -6.755 9.812 1.00 95.31 114 LEU A CA 1
ATOM 880 C C . LEU A 1 114 ? -14.962 -7.361 10.119 1.00 95.31 114 LEU A C 1
ATOM 882 O O . LEU A 1 114 ? -15.973 -6.887 9.598 1.00 95.31 114 LEU A O 1
ATOM 886 N N . ALA A 1 115 ? -15.021 -8.359 11.006 1.00 95.00 115 ALA A N 1
ATOM 887 C CA . ALA A 1 115 ? -16.278 -8.944 11.469 1.00 95.00 115 ALA A CA 1
ATOM 888 C C . ALA A 1 115 ? -17.142 -7.920 12.223 1.00 95.00 115 ALA A C 1
ATOM 890 O O . ALA A 1 115 ? -18.362 -7.871 12.043 1.00 95.00 115 ALA A O 1
ATOM 891 N N . HIS A 1 116 ? -16.515 -7.071 13.044 1.00 94.94 116 HIS A N 1
ATOM 892 C CA . HIS A 1 116 ? -17.206 -5.998 13.754 1.00 94.94 116 HIS A CA 1
ATOM 893 C C . HIS A 1 116 ? -17.834 -4.977 12.799 1.00 94.94 116 HIS A C 1
ATOM 895 O O . HIS A 1 116 ? -19.025 -4.678 12.943 1.00 94.94 116 HIS A O 1
ATOM 901 N N . ASP A 1 117 ? -17.066 -4.482 11.823 1.00 94.12 117 ASP A N 1
ATOM 902 C CA . ASP A 1 117 ? -17.547 -3.503 10.843 1.00 94.12 117 ASP A CA 1
ATOM 903 C C . ASP A 1 117 ? -18.694 -4.083 9.996 1.00 94.12 117 ASP A C 1
ATOM 905 O O . ASP A 1 117 ? -19.710 -3.407 9.812 1.00 94.12 117 ASP A O 1
ATOM 909 N N . ALA A 1 118 ? -18.597 -5.353 9.576 1.00 92.25 118 ALA A N 1
ATOM 910 C CA . ALA A 1 118 ? -19.638 -6.036 8.803 1.00 92.25 118 ALA A CA 1
ATOM 911 C C . ALA A 1 118 ? -20.975 -6.166 9.558 1.00 92.25 118 ALA A C 1
ATOM 913 O O . ALA A 1 118 ? -22.039 -5.995 8.969 1.00 92.25 118 ALA A O 1
ATOM 914 N N . GLN A 1 119 ? -20.941 -6.439 10.866 1.00 91.38 119 GLN A N 1
ATOM 915 C CA . GLN A 1 119 ? -22.155 -6.613 11.674 1.00 91.38 119 GLN A CA 1
ATOM 916 C C . GLN A 1 119 ? -22.828 -5.293 12.061 1.00 91.38 119 GLN A C 1
ATOM 918 O O . GLN A 1 119 ? -24.035 -5.256 12.292 1.00 91.38 119 GLN A O 1
ATOM 923 N N . ARG A 1 120 ? -22.050 -4.218 12.220 1.00 83.44 120 ARG A N 1
ATOM 924 C CA . ARG A 1 120 ? -22.517 -2.968 12.847 1.00 83.44 120 ARG A CA 1
ATOM 925 C C . ARG A 1 120 ? -22.545 -1.770 11.899 1.00 83.44 120 ARG A C 1
ATOM 927 O O . ARG A 1 120 ? -22.786 -0.659 12.368 1.00 83.44 120 ARG A O 1
ATOM 934 N N . GLY A 1 121 ? -22.282 -1.979 10.605 1.00 71.50 121 GLY A N 1
ATOM 935 C CA . GLY A 1 121 ? -22.139 -0.895 9.623 1.00 71.50 121 GLY A CA 1
ATOM 936 C C . GLY A 1 121 ? -21.010 0.067 10.002 1.00 71.50 121 GLY A C 1
ATOM 937 O O . GLY A 1 121 ? -21.136 1.280 9.839 1.00 71.50 121 GLY A O 1
ATOM 938 N N . GLY A 1 122 ? -19.966 -0.476 10.634 1.00 74.19 122 GLY A N 1
ATOM 939 C CA . GLY A 1 122 ? -18.878 0.281 11.233 1.00 74.19 122 GLY A CA 1
ATOM 940 C C . GLY A 1 122 ? -17.863 0.781 10.209 1.00 74.19 122 GLY A C 1
ATOM 941 O O . GLY A 1 122 ? -17.788 0.311 9.080 1.00 74.19 122 GLY A O 1
ATOM 942 N N . ASP A 1 123 ? -17.075 1.758 10.643 1.00 88.69 123 ASP A N 1
ATOM 943 C CA . ASP A 1 123 ? -16.038 2.423 9.854 1.00 88.69 123 ASP A CA 1
ATOM 944 C C . ASP A 1 123 ? -14.693 2.394 10.608 1.00 88.69 123 ASP A C 1
ATOM 946 O O . ASP A 1 123 ? -13.822 3.249 10.439 1.00 88.69 123 ASP A O 1
ATOM 950 N N . LEU A 1 124 ? -14.536 1.441 11.539 1.00 95.88 124 LEU A N 1
ATOM 951 C CA . LEU A 1 124 ? -13.368 1.384 12.414 1.00 95.88 124 LEU A CA 1
ATOM 952 C C . LEU A 1 124 ? -12.115 0.948 11.653 1.00 95.88 124 LEU A C 1
ATOM 954 O O . LEU A 1 124 ? -11.042 1.478 11.937 1.00 95.88 124 LEU A O 1
ATOM 958 N N . THR A 1 125 ? -12.241 0.094 10.634 1.00 96.75 125 THR A N 1
ATOM 959 C CA . THR A 1 125 ? -11.132 -0.246 9.727 1.00 96.75 125 THR A CA 1
ATOM 960 C C . THR A 1 125 ? -10.567 1.004 9.046 1.00 96.75 125 THR A C 1
ATOM 962 O O . THR A 1 125 ? -9.347 1.174 8.961 1.00 96.75 125 THR A O 1
ATOM 965 N N . ARG A 1 126 ? -11.428 1.939 8.615 1.00 95.75 126 ARG A N 1
ATOM 966 C CA . ARG A 1 126 ? -10.979 3.223 8.053 1.00 95.75 126 ARG A CA 1
ATOM 967 C C . ARG A 1 126 ? -10.325 4.096 9.116 1.00 95.75 126 ARG A C 1
ATOM 969 O O . ARG A 1 126 ? -9.312 4.723 8.826 1.00 95.75 126 ARG A O 1
ATOM 976 N N . ILE A 1 127 ? -10.875 4.145 10.331 1.00 97.62 127 ILE A N 1
ATOM 977 C CA . ILE A 1 127 ? -10.268 4.910 11.431 1.00 97.62 127 ILE A CA 1
ATOM 978 C C . ILE A 1 127 ? -8.862 4.393 11.751 1.00 97.62 127 ILE A C 1
ATOM 980 O O . ILE A 1 127 ? -7.944 5.206 11.860 1.00 97.62 127 ILE A O 1
ATOM 984 N N . LEU A 1 128 ? -8.674 3.072 11.834 1.00 98.06 128 LEU A N 1
ATOM 985 C CA . LEU A 1 128 ? -7.361 2.456 12.031 1.00 98.06 128 LEU A CA 1
ATOM 986 C C . LEU A 1 128 ? -6.395 2.862 10.914 1.00 98.06 128 LEU A C 1
ATOM 988 O O . LEU A 1 128 ? -5.284 3.307 11.188 1.00 98.06 128 LEU A O 1
ATOM 992 N N . ARG A 1 129 ? -6.839 2.796 9.656 1.00 97.12 129 ARG A N 1
ATOM 993 C CA . ARG A 1 129 ? -6.034 3.228 8.509 1.00 97.12 129 ARG A CA 1
ATOM 994 C C . ARG A 1 129 ? -5.618 4.692 8.606 1.00 97.12 129 ARG A C 1
ATOM 996 O O . ARG A 1 129 ? -4.434 4.990 8.530 1.00 97.12 129 ARG A O 1
ATOM 1003 N N . VAL A 1 130 ? -6.568 5.597 8.847 1.00 97.44 130 VAL A N 1
ATOM 1004 C CA . VAL A 1 130 ? -6.289 7.036 8.993 1.00 97.44 130 VAL A CA 1
ATOM 1005 C C . VAL A 1 130 ? -5.310 7.299 10.139 1.00 97.44 130 VAL A C 1
ATOM 1007 O O . VAL A 1 130 ? -4.446 8.168 10.019 1.00 97.44 130 VAL A O 1
ATOM 1010 N N . TYR A 1 131 ? -5.426 6.554 11.239 1.00 98.25 131 TYR A N 1
ATOM 1011 C CA . TYR A 1 131 ? -4.510 6.643 12.370 1.00 98.25 131 TYR A CA 1
ATOM 1012 C C . TYR A 1 131 ? -3.078 6.237 12.000 1.00 98.25 131 TYR A C 1
ATOM 1014 O O . TYR A 1 131 ? -2.136 6.991 12.265 1.00 98.25 131 TYR A O 1
ATOM 1022 N N . LEU A 1 132 ? -2.911 5.084 11.350 1.00 97.81 132 LEU A N 1
ATOM 1023 C CA . LEU A 1 132 ? -1.601 4.558 10.965 1.00 97.81 132 LEU A CA 1
ATOM 1024 C C . LEU A 1 132 ? -0.957 5.381 9.831 1.00 97.81 132 LEU A C 1
ATOM 1026 O O . LEU A 1 132 ? 0.230 5.697 9.914 1.00 97.81 132 LEU A O 1
ATOM 1030 N N . ASP A 1 133 ? -1.739 5.846 8.851 1.00 95.81 133 ASP A N 1
ATOM 1031 C CA . ASP A 1 133 ? -1.296 6.754 7.775 1.00 95.81 133 ASP A CA 1
ATOM 1032 C C . ASP A 1 133 ? -0.895 8.146 8.291 1.00 95.81 133 ASP A C 1
ATOM 1034 O O . ASP A 1 133 ? -0.135 8.878 7.653 1.00 95.81 133 ASP A O 1
ATOM 1038 N N . ALA A 1 134 ? -1.417 8.556 9.449 1.00 96.88 134 ALA A N 1
ATOM 1039 C CA . ALA A 1 134 ? -1.001 9.772 10.143 1.00 96.88 134 ALA A CA 1
ATOM 1040 C C . ALA A 1 134 ? 0.243 9.556 11.027 1.00 96.88 134 ALA A C 1
ATOM 1042 O O . ALA A 1 134 ? 0.548 10.405 11.865 1.00 96.88 134 ALA A O 1
ATOM 1043 N N . GLY A 1 135 ? 0.936 8.419 10.887 1.00 96.06 135 GLY A N 1
ATOM 1044 C CA . GLY A 1 135 ? 2.107 8.082 11.693 1.00 96.06 135 GLY A CA 1
ATOM 1045 C C . GLY A 1 135 ? 1.771 7.930 13.175 1.00 96.06 135 GLY A C 1
ATOM 1046 O O . GLY A 1 135 ? 2.587 8.286 14.020 1.00 96.06 135 GLY A O 1
ATOM 1047 N N . ARG A 1 136 ? 0.552 7.466 13.492 1.00 96.38 136 ARG A N 1
ATOM 1048 C CA . ARG A 1 136 ? 0.021 7.345 14.861 1.00 96.38 136 ARG A CA 1
ATOM 1049 C C . ARG A 1 136 ? -0.135 8.675 15.608 1.00 96.38 136 ARG A C 1
ATOM 1051 O O . ARG A 1 136 ? -0.350 8.702 16.821 1.00 96.38 136 ARG A O 1
ATOM 1058 N N . ASN A 1 137 ? -0.109 9.803 14.896 1.00 97.25 137 ASN A N 1
ATOM 1059 C CA . ASN A 1 137 ? -0.420 11.099 15.485 1.00 97.25 137 ASN A CA 1
ATOM 1060 C C . ASN A 1 137 ? -1.940 11.247 15.666 1.00 97.25 137 ASN A C 1
ATOM 1062 O O . ASN A 1 137 ? -2.671 11.547 14.719 1.00 97.25 137 ASN A O 1
ATOM 1066 N N . LYS A 1 138 ? -2.411 11.072 16.907 1.00 96.88 138 LYS A N 1
ATOM 1067 C CA . LYS A 1 138 ? -3.841 11.091 17.267 1.00 96.88 138 LYS A CA 1
ATOM 1068 C C . LYS A 1 138 ? -4.534 12.411 16.867 1.00 96.88 138 LYS A C 1
ATOM 1070 O O . LYS A 1 138 ? -5.695 12.392 16.466 1.00 96.88 138 LYS A O 1
ATOM 1075 N N . ALA A 1 139 ? -3.833 13.550 16.913 1.00 96.75 139 ALA A N 1
ATOM 1076 C CA . ALA A 1 139 ? -4.397 14.853 16.546 1.00 96.75 139 ALA A CA 1
ATOM 1077 C C . ALA A 1 139 ? -4.553 15.022 15.026 1.00 96.75 139 ALA A C 1
ATOM 1079 O O . ALA A 1 139 ? -5.619 15.433 14.565 1.00 96.75 139 ALA A O 1
ATOM 1080 N N . VAL A 1 140 ? -3.522 14.668 14.252 1.00 97.94 140 VAL A N 1
ATOM 1081 C CA . VAL A 1 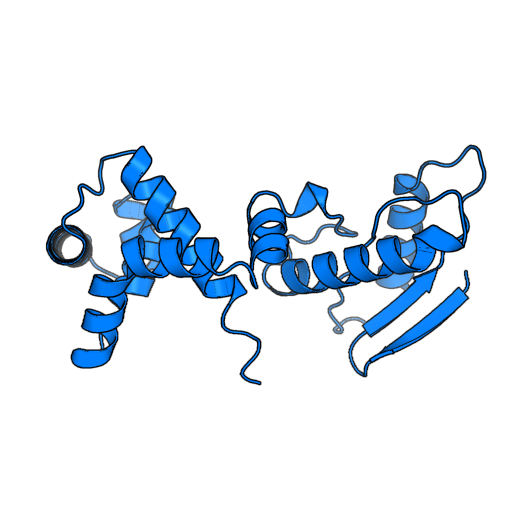140 ? -3.570 14.703 12.778 1.00 97.94 140 VAL A CA 1
ATOM 1082 C C . VAL A 1 140 ? -4.612 13.715 12.255 1.00 97.94 140 VAL A C 1
ATOM 1084 O O . VAL A 1 140 ? -5.382 14.042 11.354 1.00 97.94 140 VAL A O 1
ATOM 1087 N N . ALA A 1 141 ? -4.677 12.521 12.845 1.00 97.62 141 ALA A N 1
ATOM 1088 C CA . ALA A 1 141 ? -5.640 11.499 12.467 1.00 97.62 141 ALA A CA 1
ATOM 1089 C C . ALA A 1 141 ? -7.090 11.933 12.736 1.00 97.62 141 ALA A C 1
ATOM 1091 O O . ALA A 1 141 ? -7.940 11.768 11.865 1.00 97.62 141 ALA A O 1
ATOM 1092 N N . ALA A 1 142 ? -7.367 12.560 13.887 1.00 97.81 142 ALA A N 1
ATOM 1093 C CA . ALA A 1 142 ? -8.690 13.109 14.192 1.00 97.81 142 ALA A CA 1
ATOM 1094 C C . ALA A 1 142 ? -9.131 14.154 13.154 1.00 97.81 142 ALA A C 1
ATOM 1096 O O . ALA A 1 142 ? -10.258 14.097 12.661 1.00 97.81 142 ALA A O 1
ATOM 1097 N N . GLN A 1 143 ? -8.223 15.054 12.757 1.00 97.31 143 GLN A N 1
ATOM 1098 C CA . GLN A 1 143 ? -8.490 16.049 11.717 1.00 97.31 143 GLN A CA 1
ATOM 1099 C C . GLN A 1 143 ? -8.769 15.394 10.357 1.00 97.31 143 GLN A C 1
ATOM 1101 O O . GLN A 1 143 ? -9.779 15.713 9.732 1.00 97.31 143 GLN A O 1
ATOM 1106 N N . LYS A 1 144 ? -7.923 14.448 9.918 1.00 97.38 144 LYS A N 1
ATOM 1107 C CA . LYS A 1 144 ? -8.113 13.695 8.662 1.00 97.38 144 LYS A CA 1
ATOM 1108 C C . LYS A 1 144 ? -9.394 12.854 8.661 1.00 97.38 144 LYS A C 1
ATOM 1110 O O . LYS A 1 144 ? -9.980 12.626 7.610 1.00 97.38 144 LYS A O 1
ATOM 1115 N N . ALA A 1 145 ? -9.828 12.385 9.828 1.00 96.25 145 ALA A N 1
ATOM 1116 C CA . ALA A 1 145 ? -11.073 11.645 9.989 1.00 96.25 145 ALA A CA 1
ATOM 1117 C C . ALA A 1 145 ? -12.310 12.551 10.111 1.00 96.25 145 ALA A C 1
ATOM 1119 O O . ALA A 1 145 ? -13.415 12.016 10.172 1.00 96.25 145 ALA A O 1
ATOM 1120 N N . HIS A 1 146 ? -12.136 13.880 10.154 1.00 96.56 146 HIS A N 1
ATOM 1121 C CA . HIS A 1 146 ? -13.186 14.866 10.429 1.00 96.56 146 HIS A CA 1
ATOM 1122 C C . HIS A 1 146 ? -13.927 14.609 11.754 1.00 96.56 146 HIS A C 1
ATOM 1124 O O . HIS A 1 146 ? -15.143 14.762 11.848 1.00 96.56 146 HIS A O 1
ATOM 1130 N N . LEU A 1 147 ? -13.189 14.210 12.795 1.00 96.50 147 LEU A N 1
ATOM 1131 C CA . LEU A 1 147 ? -13.723 13.922 14.125 1.00 96.50 147 LEU A CA 1
ATOM 1132 C C . LEU A 1 147 ? -13.137 14.867 15.176 1.00 96.50 147 LEU A C 1
ATOM 1134 O O . LEU A 1 147 ? -11.980 15.283 15.101 1.00 96.50 147 LEU A O 1
ATOM 1138 N N . SER A 1 148 ? -13.926 15.163 16.212 1.00 97.56 148 SER A N 1
ATOM 1139 C CA . SER A 1 148 ? -13.392 15.802 17.416 1.00 97.56 148 SER A CA 1
ATOM 1140 C C . SER A 1 148 ? -12.378 14.872 18.093 1.00 97.56 148 SER A C 1
ATOM 1142 O O . SER A 1 148 ? -12.478 13.645 17.997 1.00 97.56 148 SER A O 1
ATOM 1144 N N . ARG A 1 149 ? -11.398 15.437 18.811 1.00 97.12 149 ARG A N 1
ATOM 1145 C CA . ARG A 1 149 ? -10.393 14.632 19.528 1.00 97.12 149 ARG A CA 1
ATOM 1146 C C . ARG A 1 149 ? -11.024 13.616 20.496 1.00 97.12 149 ARG A C 1
ATOM 1148 O O . ARG A 1 149 ? -10.625 12.457 20.422 1.00 97.12 149 ARG A O 1
ATOM 1155 N N . PRO A 1 150 ? -12.020 13.974 21.338 1.00 97.81 150 PRO A N 1
ATOM 1156 C CA . PRO A 1 150 ? -12.660 12.999 22.224 1.00 97.81 150 PRO A CA 1
ATOM 1157 C C . PRO A 1 150 ? -13.299 11.840 21.454 1.00 97.81 150 PRO A C 1
ATOM 1159 O O . PRO A 1 150 ? -13.026 10.683 21.762 1.00 97.81 150 PRO A O 1
ATOM 1162 N N . ALA A 1 151 ? -14.051 12.147 20.390 1.00 96.81 151 ALA A N 1
ATOM 1163 C CA . ALA A 1 151 ? -14.689 11.129 19.562 1.00 96.81 151 ALA A CA 1
ATOM 1164 C C . ALA A 1 151 ? -13.657 10.215 18.888 1.00 96.81 151 ALA A C 1
ATOM 1166 O O . ALA A 1 151 ? -13.852 9.004 18.830 1.00 96.81 151 ALA A O 1
ATOM 1167 N N . PHE A 1 152 ? -12.539 10.765 18.406 1.00 97.44 152 PHE A N 1
ATOM 1168 C CA . PHE A 1 152 ? -11.464 9.962 17.825 1.00 97.44 152 PHE A CA 1
ATOM 1169 C C . PHE A 1 152 ? -10.822 9.034 18.865 1.00 97.44 152 PHE A C 1
ATOM 1171 O O . PHE A 1 152 ? -10.584 7.862 18.589 1.00 97.44 152 PHE A O 1
ATOM 1178 N N . TYR A 1 153 ? -10.593 9.520 20.085 1.00 96.88 153 TYR A N 1
ATOM 1179 C CA . TYR A 1 153 ? -9.976 8.719 21.146 1.00 96.88 153 TYR A CA 1
ATOM 1180 C C . TYR A 1 153 ? -10.903 7.595 21.617 1.00 96.88 153 TYR A C 1
ATOM 1182 O O . TYR A 1 153 ? -10.434 6.495 21.896 1.00 96.88 153 TYR A O 1
ATOM 1190 N N . ASP A 1 154 ? -12.218 7.827 21.637 1.00 97.19 154 ASP A N 1
ATOM 1191 C CA . ASP A 1 154 ? -13.202 6.764 21.864 1.00 97.19 154 ASP A CA 1
ATOM 1192 C C . ASP A 1 154 ? -13.133 5.670 20.795 1.00 97.19 154 ASP A C 1
ATOM 1194 O O . ASP A 1 154 ? -13.268 4.485 21.110 1.00 97.19 154 ASP A O 1
ATOM 1198 N N . ARG A 1 155 ? -12.895 6.048 19.532 1.00 97.06 155 ARG A N 1
ATOM 1199 C CA . ARG A 1 155 ? -12.712 5.088 18.436 1.00 97.06 155 ARG A CA 1
ATOM 1200 C C . ARG A 1 155 ? -11.419 4.290 18.595 1.00 97.06 155 ARG A C 1
ATOM 1202 O O . ARG A 1 155 ? -11.475 3.079 18.416 1.00 97.06 155 ARG A O 1
ATOM 1209 N N . LEU A 1 156 ? -10.309 4.921 18.990 1.00 97.69 156 LEU A N 1
ATOM 1210 C CA . LEU A 1 156 ? -9.052 4.215 19.279 1.00 97.69 156 LEU A CA 1
ATOM 1211 C C . LEU A 1 156 ? -9.211 3.217 20.431 1.00 97.69 156 LEU A C 1
ATOM 1213 O O . LEU A 1 156 ? -8.922 2.041 20.250 1.00 97.69 156 LEU A O 1
ATOM 1217 N N . ARG A 1 157 ? -9.812 3.629 21.556 1.00 97.69 157 ARG A N 1
ATOM 1218 C CA . ARG A 1 157 ? -10.105 2.709 22.673 1.00 97.69 157 ARG A CA 1
ATOM 1219 C C . ARG A 1 157 ? -10.981 1.534 22.261 1.00 97.69 157 ARG A C 1
ATOM 1221 O O . ARG A 1 157 ? -10.946 0.469 22.870 1.00 97.69 157 ARG A O 1
ATOM 1228 N N . ARG A 1 158 ? -11.874 1.754 21.295 1.00 96.81 158 ARG A N 1
ATOM 1229 C CA . ARG A 1 158 ? -12.735 0.700 20.761 1.00 96.81 158 ARG A CA 1
ATOM 1230 C C . ARG A 1 158 ? -11.962 -0.238 19.837 1.00 96.81 158 ARG A C 1
ATOM 1232 O O . ARG A 1 158 ? -12.236 -1.429 19.888 1.00 96.81 158 ARG A O 1
ATOM 1239 N N . LEU A 1 159 ? -11.030 0.283 19.038 1.00 97.88 159 LEU A N 1
ATOM 1240 C CA . LEU A 1 159 ? -10.111 -0.520 18.232 1.00 97.88 159 LEU A CA 1
ATOM 1241 C C . LEU A 1 159 ? -9.272 -1.439 19.121 1.00 97.88 159 LEU A C 1
ATOM 1243 O O . LEU A 1 159 ? -9.308 -2.641 18.900 1.00 97.88 159 LEU A O 1
ATOM 1247 N N . GLU A 1 160 ? -8.634 -0.902 20.164 1.00 98.06 160 GLU A N 1
ATOM 1248 C CA . GLU A 1 160 ? -7.834 -1.679 21.130 1.00 98.06 160 GLU A CA 1
ATOM 1249 C C . GLU A 1 160 ? -8.642 -2.828 21.742 1.00 98.06 160 GLU A C 1
ATOM 1251 O O . GLU A 1 160 ? -8.195 -3.966 21.765 1.00 98.06 160 GLU A O 1
ATOM 1256 N N . ARG A 1 161 ? -9.891 -2.559 22.149 1.00 97.62 161 ARG A N 1
ATOM 1257 C CA . ARG A 1 161 ? -10.794 -3.580 22.707 1.00 97.62 161 ARG A CA 1
ATOM 1258 C C . ARG A 1 161 ? -11.240 -4.649 21.710 1.00 97.62 161 ARG A C 1
ATOM 1260 O O . ARG A 1 161 ? -11.549 -5.755 22.127 1.00 97.62 161 ARG A O 1
ATOM 1267 N N . ILE A 1 162 ? -11.384 -4.307 20.430 1.00 97.06 162 ILE A N 1
ATOM 1268 C CA . ILE A 1 162 ? -11.818 -5.263 19.396 1.00 97.06 162 ILE A CA 1
ATOM 1269 C C . ILE A 1 162 ? -10.644 -6.124 18.934 1.00 97.06 162 ILE A C 1
ATOM 1271 O O . ILE A 1 162 ? -10.826 -7.311 18.684 1.00 97.06 162 ILE A O 1
ATOM 1275 N N . LEU A 1 163 ? -9.473 -5.507 18.789 1.00 96.94 163 LEU A N 1
ATOM 1276 C CA . LEU A 1 163 ? -8.244 -6.149 18.331 1.00 96.94 163 LEU A CA 1
ATOM 1277 C C . LEU A 1 163 ? -7.479 -6.838 19.466 1.00 96.94 163 LEU A C 1
ATOM 1279 O O . LEU A 1 163 ? -6.523 -7.548 19.186 1.00 96.94 163 LEU A O 1
ATOM 1283 N N . ASP A 1 164 ? -7.871 -6.603 20.721 1.00 96.75 164 ASP A N 1
ATOM 1284 C CA . ASP A 1 164 ? -7.149 -7.048 21.919 1.00 96.75 164 ASP A CA 1
ATOM 1285 C C . ASP A 1 164 ? -5.656 -6.681 21.856 1.00 96.75 164 ASP A C 1
ATOM 1287 O O . ASP A 1 164 ? -4.764 -7.504 22.033 1.00 96.75 164 ASP A O 1
ATOM 1291 N N . THR A 1 165 ? -5.385 -5.430 21.476 1.00 96.06 165 THR A N 1
ATOM 1292 C CA . THR A 1 165 ? -4.048 -4.952 21.099 1.00 96.06 165 THR A CA 1
ATOM 1293 C C . THR A 1 165 ? -3.813 -3.541 21.628 1.00 96.06 165 THR A C 1
ATOM 1295 O O . THR A 1 165 ? -4.721 -2.710 21.589 1.00 96.06 165 THR A O 1
ATOM 1298 N N . ASP A 1 166 ? -2.585 -3.253 22.065 1.00 95.12 166 ASP A N 1
ATOM 1299 C CA . ASP A 1 166 ? -2.132 -1.907 22.431 1.00 95.12 166 ASP A CA 1
ATOM 1300 C C . ASP A 1 166 ? -1.728 -1.108 21.175 1.00 95.12 166 ASP A C 1
ATOM 1302 O O . ASP A 1 166 ? -0.818 -1.495 20.439 1.00 95.12 166 ASP A O 1
ATOM 1306 N N . LEU A 1 167 ? -2.404 0.017 20.911 1.00 96.56 167 LEU A N 1
ATOM 1307 C CA . LEU A 1 167 ? -2.103 0.879 19.761 1.00 96.56 167 LEU A CA 1
ATOM 1308 C C . LEU A 1 167 ? -0.946 1.863 20.009 1.00 96.56 167 LEU A C 1
ATOM 1310 O O . LEU A 1 167 ? -0.567 2.603 19.093 1.00 96.56 167 LEU A O 1
ATOM 1314 N N . ASP A 1 168 ? -0.364 1.880 21.205 1.00 93.25 168 ASP A N 1
ATOM 1315 C CA . ASP A 1 168 ? 0.890 2.580 21.467 1.00 93.25 168 ASP A CA 1
ATOM 1316 C C . ASP A 1 168 ? 2.111 1.656 21.208 1.00 93.25 168 ASP A C 1
ATOM 1318 O O . ASP A 1 168 ? 3.200 2.156 20.891 1.00 93.25 168 ASP A O 1
ATOM 1322 N N . ASP A 1 169 ? 1.926 0.325 21.188 1.00 97.19 169 ASP A N 1
ATOM 1323 C CA . ASP A 1 169 ? 2.975 -0.634 20.819 1.00 97.19 169 ASP A CA 1
ATOM 1324 C C . ASP A 1 169 ? 3.378 -0.525 19.335 1.00 97.19 169 ASP A C 1
ATOM 1326 O O . ASP A 1 169 ? 2.561 -0.393 18.415 1.00 97.19 169 ASP A O 1
ATOM 1330 N N . VAL A 1 170 ? 4.689 -0.545 19.091 1.00 96.62 170 VAL A N 1
ATOM 1331 C CA . VAL A 1 170 ? 5.274 -0.323 17.761 1.00 96.62 170 VAL A CA 1
ATOM 1332 C C . VAL A 1 170 ? 5.081 -1.535 16.863 1.00 96.62 170 VAL A C 1
ATOM 1334 O O . VAL A 1 170 ? 4.709 -1.366 15.700 1.00 96.62 170 VAL A O 1
ATOM 1337 N N . GLU A 1 171 ? 5.337 -2.730 17.386 1.00 97.19 171 GLU A N 1
ATOM 1338 C CA . GLU A 1 171 ? 5.278 -3.968 16.612 1.00 97.19 171 GLU A CA 1
ATOM 1339 C C . GLU A 1 171 ? 3.837 -4.287 16.212 1.00 97.19 171 GLU A C 1
ATOM 1341 O O . GLU A 1 171 ? 3.554 -4.505 15.033 1.00 97.19 171 GLU A O 1
ATOM 1346 N N . SER A 1 172 ? 2.912 -4.172 17.161 1.00 97.31 172 SER A N 1
ATOM 1347 C CA . SER A 1 172 ? 1.479 -4.357 16.945 1.00 97.31 172 SER A CA 1
ATOM 1348 C C . SER A 1 172 ? 0.929 -3.399 15.889 1.00 97.31 172 SER A C 1
ATOM 1350 O O . SER A 1 172 ? 0.272 -3.810 14.931 1.00 97.31 172 SER A O 1
ATOM 1352 N N . CYS A 1 173 ? 1.252 -2.107 15.989 1.00 97.94 173 CYS A N 1
ATOM 1353 C CA . CYS A 1 173 ? 0.823 -1.132 14.989 1.00 97.94 173 CYS A CA 1
ATOM 1354 C C . CYS A 1 173 ? 1.417 -1.391 13.604 1.00 97.94 173 CYS A C 1
ATOM 1356 O O . CYS A 1 173 ? 0.736 -1.176 12.598 1.00 97.94 173 CYS A O 1
ATOM 1358 N N . LEU A 1 174 ? 2.681 -1.819 13.533 1.00 97.62 174 LEU A N 1
ATOM 1359 C CA . LEU A 1 174 ? 3.307 -2.185 12.267 1.00 97.62 174 LEU A CA 1
ATOM 1360 C C . LEU A 1 174 ? 2.603 -3.399 11.656 1.00 97.62 174 LEU A C 1
ATOM 1362 O O . LEU A 1 174 ? 2.266 -3.356 10.474 1.00 97.62 174 LEU A O 1
ATOM 1366 N N . SER A 1 175 ? 2.328 -4.427 12.459 1.00 97.94 175 SER A N 1
ATOM 1367 C CA . SER A 1 175 ? 1.597 -5.629 12.051 1.00 97.94 175 SER A CA 1
ATOM 1368 C C . SER A 1 175 ? 0.225 -5.280 11.466 1.00 97.94 175 SER A C 1
ATOM 1370 O O . SER A 1 175 ? -0.073 -5.621 10.318 1.00 97.94 175 SER A O 1
ATOM 1372 N N . LEU A 1 176 ? -0.558 -4.465 12.182 1.00 98.50 176 LEU A N 1
ATOM 1373 C CA . LEU A 1 176 ? -1.857 -3.965 11.722 1.00 98.50 176 LEU A CA 1
ATOM 1374 C C . LEU A 1 176 ? -1.750 -3.151 10.423 1.00 98.50 176 LEU A C 1
ATOM 1376 O O . LEU A 1 176 ? -2.600 -3.271 9.538 1.00 98.50 176 LEU A O 1
ATOM 1380 N N . HIS A 1 177 ? -0.701 -2.336 10.270 1.00 97.69 177 HIS A N 1
ATOM 1381 C CA . HIS A 1 177 ? -0.480 -1.572 9.042 1.00 97.69 177 HIS A CA 1
ATOM 1382 C C . HIS A 1 177 ? -0.172 -2.503 7.861 1.00 97.69 177 HIS A C 1
ATOM 1384 O O . HIS A 1 177 ? -0.774 -2.369 6.796 1.00 97.69 177 HIS A O 1
ATOM 1390 N N . VAL A 1 178 ? 0.721 -3.481 8.045 1.00 97.88 178 VAL A N 1
ATOM 1391 C CA . VAL A 1 178 ? 1.039 -4.488 7.020 1.00 97.88 178 VAL A CA 1
ATOM 1392 C C . VAL A 1 178 ? -0.220 -5.265 6.637 1.00 97.88 178 VAL A C 1
ATOM 1394 O O . VAL A 1 178 ? -0.489 -5.428 5.448 1.00 97.88 178 VAL A O 1
ATOM 1397 N N . ALA A 1 179 ? -1.031 -5.676 7.613 1.00 97.88 179 ALA A N 1
ATOM 1398 C CA . ALA A 1 179 ? -2.283 -6.384 7.373 1.00 97.88 179 ALA A CA 1
ATOM 1399 C C . ALA A 1 179 ? -3.283 -5.540 6.563 1.00 97.88 179 ALA A C 1
ATOM 1401 O O . ALA A 1 179 ? -3.922 -6.055 5.644 1.00 97.88 179 ALA A O 1
ATOM 1402 N N . LEU A 1 180 ? -3.386 -4.230 6.831 1.00 96.56 180 LEU A N 1
ATOM 1403 C CA . LEU A 1 180 ? -4.240 -3.328 6.048 1.00 96.56 180 LEU A CA 1
ATOM 1404 C C . LEU A 1 180 ? -3.770 -3.200 4.598 1.00 96.56 180 LEU A C 1
ATOM 1406 O O . LEU A 1 180 ? -4.611 -3.141 3.701 1.00 96.56 180 LEU A O 1
ATOM 1410 N N . LEU A 1 181 ? -2.456 -3.147 4.371 1.00 94.12 181 LEU A N 1
ATOM 1411 C CA . LEU A 1 181 ? -1.873 -3.088 3.029 1.00 94.12 181 LEU A CA 1
ATOM 1412 C C . LEU A 1 181 ? -2.032 -4.419 2.281 1.00 94.12 181 LEU A C 1
ATOM 1414 O O . LEU A 1 181 ? -2.297 -4.416 1.082 1.00 94.12 181 LEU A O 1
ATOM 1418 N N . ALA A 1 182 ? -1.920 -5.550 2.980 1.00 95.00 182 ALA A N 1
ATOM 1419 C CA . ALA A 1 182 ? -2.171 -6.874 2.415 1.00 95.00 182 ALA A CA 1
ATOM 1420 C C . ALA A 1 182 ? -3.646 -7.031 2.010 1.00 95.00 182 ALA A C 1
ATOM 1422 O O . ALA A 1 182 ? -3.959 -7.441 0.899 1.00 95.00 182 ALA A O 1
ATOM 1423 N N . LEU A 1 183 ? -4.577 -6.581 2.853 1.00 93.19 183 LEU A N 1
ATOM 1424 C CA . LEU A 1 183 ? -6.004 -6.603 2.531 1.00 93.19 183 LEU A CA 1
ATOM 1425 C C . LEU A 1 183 ? -6.345 -5.816 1.249 1.00 93.19 183 LEU A C 1
ATOM 1427 O O . LEU A 1 183 ? -7.267 -6.173 0.513 1.00 93.19 183 LEU A O 1
ATOM 1431 N N . GLU A 1 184 ? -5.611 -4.740 0.959 1.00 88.44 184 GLU A N 1
ATOM 1432 C CA . GLU A 1 184 ? -5.752 -3.981 -0.289 1.00 88.44 184 GLU A CA 1
ATOM 1433 C C . GLU A 1 184 ? -5.201 -4.713 -1.516 1.00 88.44 184 GLU A C 1
ATOM 1435 O O . GLU A 1 184 ? -5.677 -4.466 -2.633 1.00 88.44 184 GLU A O 1
ATOM 1440 N N . SER A 1 185 ? -4.199 -5.580 -1.340 1.00 86.19 185 SER A N 1
ATOM 1441 C CA . SER A 1 185 ? -3.648 -6.359 -2.447 1.00 86.19 185 SER A CA 1
ATOM 1442 C C . SER A 1 185 ? -4.598 -7.484 -2.874 1.00 86.19 185 SER A C 1
ATOM 1444 O O . SER A 1 185 ? -4.703 -7.712 -4.077 1.00 86.19 185 SER A O 1
ATOM 1446 N N . PHE A 1 186 ? -5.368 -8.077 -1.948 1.00 85.62 186 PHE A N 1
ATOM 1447 C CA . PHE A 1 186 ? -6.321 -9.167 -2.235 1.00 85.62 186 PHE A CA 1
ATOM 1448 C C . PHE A 1 186 ? -7.602 -8.737 -2.969 1.00 85.62 186 PHE A C 1
ATOM 1450 O O . PHE A 1 186 ? -8.100 -9.444 -3.837 1.00 85.62 186 PHE A O 1
ATOM 1457 N N . ARG A 1 187 ? -8.184 -7.581 -2.615 1.00 67.62 187 ARG A N 1
ATOM 1458 C CA . ARG A 1 187 ? -9.565 -7.175 -2.984 1.00 67.62 187 ARG A CA 1
ATOM 1459 C C . ARG A 1 187 ? -9.834 -6.917 -4.481 1.00 67.62 187 ARG A C 1
ATOM 1461 O O . ARG A 1 187 ? -10.851 -6.311 -4.809 1.00 67.62 187 ARG A O 1
ATOM 1468 N N . ARG A 1 188 ? -8.950 -7.304 -5.402 1.00 58.38 188 ARG A N 1
ATOM 1469 C CA . ARG A 1 188 ? -9.059 -6.938 -6.826 1.00 58.38 188 ARG A CA 1
ATOM 1470 C C . ARG A 1 188 ? -9.142 -8.090 -7.833 1.00 58.38 188 ARG A C 1
ATOM 1472 O O . ARG A 1 188 ? -9.096 -7.800 -9.017 1.00 58.38 188 ARG A O 1
ATOM 1479 N N . GLU A 1 189 ? -9.394 -9.327 -7.402 1.00 44.22 189 GLU A N 1
ATOM 1480 C CA . GLU A 1 189 ? -9.791 -10.418 -8.323 1.00 44.22 189 GLU A CA 1
ATOM 1481 C C . GLU A 1 189 ? -11.310 -10.572 -8.511 1.00 44.22 189 GLU A C 1
ATOM 1483 O O . GLU A 1 189 ? -11.755 -11.304 -9.385 1.00 44.22 189 GLU A O 1
ATOM 1488 N N . THR A 1 190 ? -12.143 -9.866 -7.739 1.00 34.78 190 THR A N 1
ATOM 1489 C CA . THR A 1 190 ? -13.613 -9.981 -7.848 1.00 34.78 190 THR A CA 1
ATOM 1490 C C . THR A 1 190 ? -14.247 -8.955 -8.800 1.00 34.78 190 THR A C 1
ATOM 1492 O O . THR A 1 190 ? -15.404 -8.577 -8.604 1.00 34.78 190 THR A O 1
ATOM 1495 N N . ARG A 1 191 ? -13.519 -8.455 -9.805 1.00 28.95 191 ARG A N 1
ATOM 1496 C CA . ARG A 1 191 ? -14.075 -7.537 -10.810 1.00 28.95 191 ARG A CA 1
ATOM 1497 C C . ARG A 1 191 ? -13.693 -7.915 -12.226 1.00 28.95 191 ARG A C 1
ATOM 1499 O O . ARG A 1 191 ? -12.501 -8.211 -12.430 1.00 28.95 191 ARG A O 1
#

Secondary structure (DSSP, 8-state):
-EEEEEETTEEEEE-PPPTT--HHHHHHHHHHHHHHHS-TT-----EE----SSHHHHHHHHHHHHHHHHHHTTS--S-S-EEGGGGHHHHHHHHTTT-HHHHHHHHHHHHHHHHHHHHHT--HHHHHHHHHHTTT-HHHHHHHTT--HHHHHHHHHHHHHHHT--SS-HHHHHHHHHHHHHHHHHTTS--

Sequence (191 aa):
ALVGALDPDRIGVLLPLPPRTGAEPALTALAEGLRTQWQRGVAFVLAAGSVVESIKDVRRSFLEAEQVADVAVRQPDGRPYYRLPDLRLRGLLHLLRDDARLQTFAERELGPLLAHDAQRGGDLTRILRVYLDAGRNKAVAAQKAHLSRPAFYDRLRRLERILDTDLDDVESCLSLHVALLALESFRRETR

Radius of gyration: 20.6 Å; chains: 1; bounding box: 49×36×53 Å

pLDDT: mean 90.71, std 9.95, range [28.95, 98.5]